Protein AF-A0AAU8SKK8-F1 (afdb_monomer)

Foldseek 3Di:
DDDDDDDDDDDDDDDDDDPDDDDDDDPDPPPLDEFEDDDDDDPPDDDDDDRDSPPPDDDPDPQFQEEEEQECAQHVQLSVPFVVLLCVLQVVLQPPGRYHHHYYYYNDDPLVQLVVCVVRVYQKYWYWYQDNQDPPRHNKIKIWMAGNRHRPDDQQQIDMDIRDDCVGQDSNNSSLQVSVQSVVCSVVVGHGPVDDRPSVVVPPPVVVVVVVVVVD

Radius of gyration: 22.0 Å; Cα contacts (8 Å, |Δi|>4): 360; chains: 1; bounding box: 61×82×48 Å

Nearest PDB structures (foldseek):
  3abo-assembly1_D  TM=9.433E-01  e=4.085E-14  Escherichia coli K-12
  7xrm-assembly1_B  TM=8.968E-01  e=1.355E-14  Escherichia coli
  5t0z-assembly1_C  TM=4.046E-01  e=6.350E-03  Geobacter metallireducens GS-15
  4hrv-assembly1_A  TM=3.900E-01  e=1.384E-02  Neisseria meningitidis
  4xf5-assembly1_A  TM=4.130E-01  e=3.445E+00  Chromohalobacter israelensis DSM 3043

Secondary structure (DSSP, 8-state):
-------PPPPPP-PPPPS-------------PEEEE-----TTS--S--------S--SPSPPSEEEEEE-TT-HHHHHHHHHHHHHHHGGGGTT--B-PEEEESS--TTHHHHHHHHHT-SEEEEEEEPPPBTTBTT-EEEEEEES--TT--GGG-EEEEEESTTSB-HHHHHHHHHHHHHHHHHHT--GGGS---GGGGS-STHHHHHHHT--

Sequence (216 aa):
MPSISRSTPMRCAATSKRPGCRRSACRAPRRTGSITCGGRTSAANCPTTAARCSPGGAALGEAPDVVFVVADGLSAFAAAKQALPLLSAVRPKLEGWRIGPVVVARQARVALGDEIGELLGARLVAMLIGERPGLSSPDSLGVYLTYAPKVGCHDAQRNCVSNVRPEGLPYDAAAHKLHYLLTHARRLGLTGVGLKDDSDALLPAARTEAERLAAE

Structure (mmCIF, N/CA/C/O backbone):
data_AF-A0AAU8SKK8-F1
#
_entry.id   AF-A0AAU8SKK8-F1
#
loop_
_atom_site.group_PDB
_atom_site.id
_atom_site.type_symbol
_atom_site.label_atom_id
_atom_site.label_alt_id
_atom_site.label_comp_id
_atom_site.label_asym_id
_atom_site.label_entity_id
_atom_site.label_seq_id
_atom_site.pdbx_PDB_ins_code
_atom_site.Cartn_x
_atom_site.Cartn_y
_atom_site.Cartn_z
_atom_site.occupancy
_atom_site.B_iso_or_equiv
_atom_site.auth_seq_id
_atom_site.auth_comp_id
_atom_site.auth_asym_id
_atom_site.auth_atom_id
_atom_site.pdbx_PDB_model_num
ATOM 1 N N . MET A 1 1 ? -11.845 56.139 -22.826 1.00 29.73 1 MET A N 1
ATOM 2 C CA . MET A 1 1 ? -12.902 55.152 -22.510 1.00 29.73 1 MET A CA 1
ATOM 3 C C . MET A 1 1 ? -12.410 53.759 -22.895 1.00 29.73 1 MET A C 1
ATOM 5 O O . MET A 1 1 ? -11.878 53.660 -23.990 1.00 29.73 1 MET A O 1
ATOM 9 N N . PRO A 1 2 ? -12.610 52.701 -22.090 1.00 39.53 2 PRO A N 1
ATOM 10 C CA . PRO A 1 2 ? -12.372 52.623 -20.652 1.00 39.53 2 PRO A CA 1
ATOM 11 C C . PRO A 1 2 ? -11.477 51.432 -20.233 1.00 39.53 2 PRO A C 1
ATOM 13 O O . PRO A 1 2 ? -11.253 50.467 -20.954 1.00 39.53 2 PRO A O 1
ATOM 16 N N . SER A 1 3 ? -10.999 51.568 -19.001 1.00 32.34 3 SER A N 1
ATOM 17 C CA . SER A 1 3 ? -10.275 50.646 -18.128 1.00 32.34 3 SER A CA 1
ATOM 18 C C . SER A 1 3 ? -10.874 49.242 -17.993 1.00 32.34 3 SER A C 1
ATOM 20 O O . SER A 1 3 ? -12.054 49.102 -17.668 1.00 32.34 3 SER A O 1
ATOM 22 N N . ILE A 1 4 ? -10.024 48.213 -18.068 1.00 40.09 4 ILE A N 1
ATOM 23 C CA . ILE A 1 4 ? -10.348 46.871 -17.573 1.00 40.09 4 ILE A CA 1
ATOM 24 C C . ILE A 1 4 ? -10.087 46.850 -16.063 1.00 40.09 4 ILE A C 1
ATOM 26 O O . ILE A 1 4 ? -8.961 46.955 -15.579 1.00 40.09 4 ILE A O 1
ATOM 30 N N . SER A 1 5 ? -11.203 46.803 -15.345 1.00 37.16 5 SER A N 1
ATOM 31 C CA . SER A 1 5 ? -11.349 46.787 -13.896 1.00 37.16 5 SER A CA 1
ATOM 32 C C . SER A 1 5 ? -10.790 45.502 -13.271 1.00 37.16 5 SER A C 1
ATOM 34 O O . SER A 1 5 ? -10.966 44.404 -13.797 1.00 37.16 5 SER A O 1
ATOM 36 N N . ARG A 1 6 ? -10.138 45.655 -12.113 1.00 40.50 6 ARG A N 1
ATOM 37 C CA . ARG A 1 6 ? -9.670 44.572 -11.240 1.00 40.50 6 ARG A CA 1
ATOM 38 C C . ARG A 1 6 ? -10.867 43.765 -10.725 1.00 40.50 6 ARG A C 1
ATOM 40 O O . ARG A 1 6 ? -11.715 44.307 -10.021 1.00 40.50 6 ARG A O 1
ATOM 47 N N . SER A 1 7 ? -10.904 42.462 -10.992 1.00 37.94 7 SER A N 1
ATOM 48 C CA . SER A 1 7 ? -11.883 41.559 -10.383 1.00 37.94 7 SER A CA 1
ATOM 49 C C . SER A 1 7 ? -11.512 41.265 -8.926 1.00 37.94 7 SER A C 1
ATOM 51 O O . SER A 1 7 ? -10.534 40.577 -8.633 1.00 37.94 7 SER A O 1
ATOM 53 N N . THR A 1 8 ? -12.307 41.805 -8.010 1.00 37.09 8 THR A N 1
ATOM 54 C CA . THR A 1 8 ? -12.335 41.484 -6.579 1.00 37.09 8 THR A CA 1
ATOM 55 C C . THR A 1 8 ? -12.820 40.039 -6.366 1.00 37.09 8 THR A C 1
ATOM 57 O O . THR A 1 8 ? -13.779 39.637 -7.025 1.00 37.09 8 THR A O 1
ATOM 60 N N . PRO A 1 9 ? -12.244 39.242 -5.446 1.00 32.34 9 PRO A N 1
ATOM 61 C CA . PRO A 1 9 ? -12.832 37.957 -5.078 1.00 32.34 9 PRO A CA 1
ATOM 62 C C . PRO A 1 9 ? -14.127 38.162 -4.272 1.00 32.34 9 PRO A C 1
ATOM 64 O O . PRO A 1 9 ? -14.175 38.951 -3.326 1.00 32.34 9 PRO 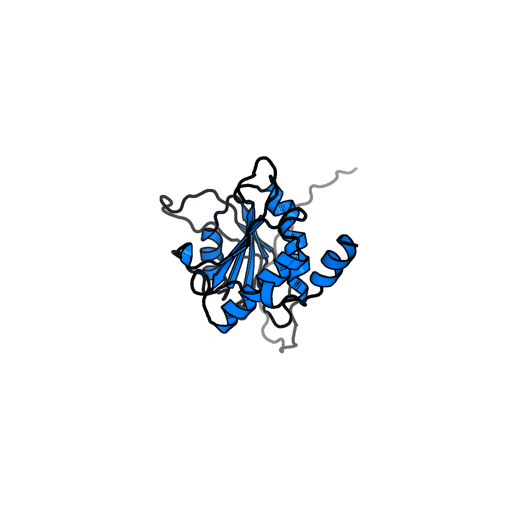A O 1
ATOM 67 N N . MET A 1 10 ? -15.178 37.437 -4.669 1.00 29.22 10 MET A N 1
ATOM 68 C CA . MET A 1 10 ? -16.489 37.393 -4.015 1.00 29.22 10 MET A CA 1
ATOM 69 C C . MET A 1 10 ? -16.361 37.070 -2.520 1.00 29.22 10 MET A C 1
ATOM 71 O O . MET A 1 10 ? -15.880 36.006 -2.130 1.00 29.22 10 MET A O 1
ATOM 75 N N . ARG A 1 11 ? -16.867 37.978 -1.681 1.00 27.25 11 ARG A N 1
ATOM 76 C CA . ARG A 1 11 ? -17.214 37.706 -0.283 1.00 27.25 11 ARG A CA 1
ATOM 77 C C . ARG A 1 11 ? -18.363 36.694 -0.231 1.00 27.25 11 ARG A C 1
ATOM 79 O O . ARG A 1 11 ? -19.392 36.905 -0.869 1.00 27.25 11 ARG A O 1
ATOM 86 N N . CYS A 1 12 ? -18.217 35.651 0.586 1.00 26.19 12 CYS A N 1
ATOM 87 C CA . CYS A 1 12 ? -19.331 34.807 1.021 1.00 26.19 12 CYS A CA 1
ATOM 88 C C . CYS A 1 12 ? -20.399 35.669 1.709 1.00 26.19 12 CYS A C 1
ATOM 90 O O . CYS A 1 12 ? -20.145 36.258 2.761 1.00 26.19 12 CYS A O 1
ATOM 92 N N . ALA A 1 13 ? -21.594 35.720 1.126 1.00 31.41 13 ALA A N 1
ATOM 93 C CA . ALA A 1 13 ? -22.780 36.237 1.788 1.00 31.41 13 ALA A CA 1
ATOM 94 C C . ALA A 1 13 ? -23.297 35.192 2.787 1.00 31.41 13 ALA A C 1
ATOM 96 O O . ALA A 1 13 ? -23.554 34.042 2.433 1.00 31.41 13 ALA A O 1
ATOM 97 N N . ALA A 1 14 ? -23.445 35.601 4.045 1.00 36.22 14 ALA A N 1
ATOM 98 C CA . ALA A 1 14 ? -24.138 34.834 5.065 1.00 36.22 14 ALA A CA 1
ATOM 99 C C . ALA A 1 14 ? -25.635 34.779 4.724 1.00 36.22 14 ALA A C 1
ATOM 101 O O . ALA A 1 14 ? -26.314 35.805 4.746 1.00 36.22 14 ALA A O 1
ATOM 102 N N . THR A 1 15 ? -26.164 33.596 4.412 1.00 35.47 15 THR A N 1
ATOM 103 C CA . THR A 1 15 ? -27.611 33.397 4.266 1.00 35.47 15 THR A CA 1
ATOM 104 C C . THR A 1 15 ? -28.215 32.887 5.566 1.00 35.47 15 THR A C 1
ATOM 106 O O . THR A 1 15 ? -27.836 31.843 6.099 1.00 35.47 15 THR A O 1
ATOM 109 N N . SER A 1 16 ? -29.167 33.672 6.058 1.00 32.81 16 SER A N 1
ATOM 110 C CA . SER A 1 16 ? -29.979 33.466 7.246 1.00 32.81 16 SER A CA 1
ATOM 111 C C . SER A 1 16 ? -30.845 32.201 7.169 1.00 32.81 16 SER A C 1
ATOM 113 O O . SER A 1 16 ? -31.402 31.849 6.129 1.00 32.81 16 SER A O 1
ATOM 115 N N . LYS A 1 17 ? -30.995 31.521 8.312 1.00 34.25 17 LYS A N 1
ATOM 116 C CA . LYS A 1 17 ? -31.985 30.454 8.519 1.00 34.25 17 LYS A CA 1
ATOM 117 C C . LYS A 1 17 ? -33.397 31.047 8.455 1.00 34.25 17 LYS A C 1
ATOM 119 O O . LYS A 1 17 ? -33.733 31.899 9.273 1.00 34.25 17 LYS A O 1
ATOM 124 N N . ARG A 1 18 ? -34.249 30.527 7.567 1.00 28.97 18 ARG A N 1
ATOM 125 C CA . ARG A 1 18 ? -35.712 30.589 7.726 1.00 28.97 18 ARG A CA 1
ATOM 126 C C . ARG A 1 18 ? -36.228 29.251 8.280 1.00 28.97 18 ARG A C 1
ATOM 128 O O . ARG A 1 18 ? -35.764 28.206 7.818 1.00 28.97 18 ARG A O 1
ATOM 135 N N . PRO A 1 19 ? -37.171 29.245 9.236 1.00 31.38 19 PRO A N 1
ATOM 136 C CA . PRO A 1 19 ? -37.819 28.025 9.708 1.00 31.38 19 PRO A CA 1
ATOM 137 C C . PRO A 1 19 ? -38.961 27.635 8.753 1.00 31.38 19 PRO A C 1
ATOM 139 O O . PRO A 1 19 ? -39.767 28.487 8.392 1.00 31.38 19 PRO A O 1
ATOM 142 N N . GLY A 1 20 ? -39.038 26.361 8.340 1.00 36.94 20 GLY A N 1
ATOM 143 C CA . GLY A 1 20 ? -40.238 25.825 7.669 1.00 36.94 20 GLY A CA 1
ATOM 144 C C . GLY A 1 20 ? -40.075 25.004 6.382 1.00 36.94 20 GLY A C 1
ATOM 145 O O . GLY A 1 20 ? -41.088 24.728 5.749 1.00 36.94 20 GLY A O 1
ATOM 146 N N . CYS A 1 21 ? -38.876 24.571 5.968 1.00 26.78 21 CYS A N 1
ATOM 147 C CA . CYS A 1 21 ? -38.746 23.725 4.769 1.00 26.78 21 CYS A CA 1
ATOM 148 C C . CYS A 1 21 ? -38.691 22.226 5.128 1.00 26.78 21 CYS A C 1
ATOM 150 O O . CYS A 1 21 ? -37.764 21.766 5.799 1.00 26.78 21 CYS A O 1
ATOM 152 N N . ARG A 1 22 ? -39.723 21.477 4.713 1.00 30.77 22 ARG A N 1
ATOM 153 C CA . ARG A 1 22 ? -39.879 20.026 4.910 1.00 30.77 22 ARG A CA 1
ATOM 154 C C . ARG A 1 22 ? -38.779 19.249 4.173 1.00 30.77 22 ARG A C 1
ATOM 156 O O . ARG A 1 22 ? -38.353 19.627 3.089 1.00 30.77 22 ARG A O 1
ATOM 163 N N . ARG A 1 23 ? -38.334 18.145 4.784 1.00 39.09 23 ARG A N 1
ATOM 164 C CA . ARG A 1 23 ? -37.282 17.244 4.286 1.00 39.09 23 ARG A CA 1
ATOM 165 C C . ARG A 1 23 ? -37.663 16.644 2.927 1.00 39.09 23 ARG A C 1
ATOM 167 O O . ARG A 1 23 ? -38.501 15.752 2.873 1.00 39.09 23 ARG A O 1
ATOM 174 N N . SER A 1 24 ? -36.979 17.056 1.866 1.00 30.45 24 SER A N 1
ATOM 175 C CA . SER A 1 24 ? -36.829 16.262 0.645 1.00 30.45 24 SER A CA 1
ATOM 176 C C . SER A 1 24 ? -35.387 15.773 0.560 1.00 30.45 24 SER A C 1
ATOM 178 O O . SER A 1 24 ? -34.445 16.555 0.699 1.00 30.45 24 SER A O 1
ATOM 180 N N . ALA A 1 25 ? -35.228 14.464 0.387 1.00 37.91 25 ALA A N 1
ATOM 181 C CA . ALA A 1 25 ? -33.961 13.755 0.321 1.00 37.91 25 ALA A CA 1
ATOM 182 C C . ALA A 1 25 ? -33.015 14.364 -0.729 1.00 37.91 25 ALA A C 1
ATOM 184 O O . ALA A 1 25 ? -33.125 14.094 -1.921 1.00 37.91 25 ALA A O 1
ATOM 185 N N . CYS A 1 26 ? -32.056 15.165 -0.272 1.00 23.05 26 CYS A N 1
ATOM 186 C CA . CYS A 1 26 ? -30.943 15.614 -1.093 1.00 23.05 26 CYS A CA 1
ATOM 187 C C . CYS A 1 26 ? -29.816 14.590 -0.923 1.00 23.05 26 CYS A C 1
ATOM 189 O O . CYS A 1 26 ? -29.084 14.599 0.068 1.00 23.05 26 CYS A O 1
ATOM 191 N N . ARG A 1 27 ? -29.734 13.631 -1.849 1.00 29.06 27 ARG A N 1
ATOM 192 C CA . ARG A 1 27 ? -28.649 12.647 -1.891 1.00 29.06 27 ARG A CA 1
ATOM 193 C C . ARG A 1 27 ? -27.373 13.385 -2.295 1.00 29.06 27 ARG A C 1
ATOM 195 O O . ARG A 1 27 ? -27.210 13.752 -3.454 1.00 29.06 27 ARG A O 1
ATOM 202 N N . ALA A 1 28 ? -26.495 13.642 -1.328 1.00 30.77 28 ALA A N 1
ATOM 203 C CA . ALA A 1 28 ? -25.218 14.295 -1.585 1.00 30.77 28 ALA A CA 1
ATOM 204 C C . ALA A 1 28 ? -24.366 13.446 -2.555 1.00 30.77 28 ALA A C 1
ATOM 206 O O . ALA A 1 28 ? -24.298 12.221 -2.397 1.00 30.77 28 ALA A O 1
ATOM 207 N N . PRO A 1 29 ? -23.701 14.055 -3.551 1.00 28.98 29 PRO A N 1
ATOM 208 C CA . PRO A 1 29 ? -22.772 13.334 -4.408 1.00 28.98 29 PRO A CA 1
ATOM 209 C C . PRO A 1 29 ? -21.574 12.868 -3.570 1.00 28.98 29 PRO A C 1
ATOM 211 O O . PRO A 1 29 ? -20.937 13.671 -2.886 1.00 28.98 29 PRO A O 1
ATOM 214 N N . ARG A 1 30 ? -21.255 11.568 -3.625 1.00 38.75 30 ARG A N 1
ATOM 215 C CA . ARG A 1 30 ? -20.040 10.997 -3.022 1.00 38.75 30 ARG A CA 1
ATOM 216 C C . ARG A 1 30 ? -18.817 11.506 -3.787 1.00 38.75 30 ARG A C 1
ATOM 218 O O . ARG A 1 30 ? -18.335 10.846 -4.699 1.00 38.75 30 ARG A O 1
ATOM 225 N N . ARG A 1 31 ? -18.332 12.698 -3.442 1.00 43.66 31 ARG A N 1
ATOM 226 C CA . ARG A 1 31 ? -17.014 13.163 -3.878 1.00 43.66 31 ARG A CA 1
ATOM 227 C C . ARG A 1 31 ? -15.968 12.370 -3.098 1.00 43.66 31 ARG A C 1
ATOM 229 O O . ARG A 1 31 ? -15.806 12.578 -1.901 1.00 43.66 31 ARG A O 1
ATOM 236 N N . THR A 1 32 ? -15.272 11.456 -3.765 1.00 46.81 32 THR A N 1
ATOM 237 C CA . THR A 1 32 ? -13.973 10.954 -3.303 1.00 46.81 32 THR A CA 1
ATOM 238 C C . THR A 1 32 ? -13.003 12.133 -3.306 1.00 46.81 32 THR A C 1
ATOM 240 O O . THR A 1 32 ? -12.444 12.479 -4.343 1.00 46.81 32 THR A O 1
ATOM 243 N N . GLY A 1 33 ? -12.899 12.828 -2.175 1.00 55.09 33 GLY A N 1
ATOM 244 C CA . GLY A 1 33 ? -11.934 13.906 -1.984 1.00 55.09 33 GLY A CA 1
ATOM 245 C C . GLY A 1 33 ? -10.524 13.348 -1.800 1.00 55.09 33 GLY A C 1
ATOM 246 O O . GLY A 1 33 ? -10.353 12.265 -1.240 1.00 55.09 33 GLY A O 1
ATOM 247 N N . SER A 1 34 ? -9.522 14.091 -2.267 1.00 53.38 34 SER A N 1
ATOM 248 C CA . SER A 1 34 ? -8.117 13.857 -1.931 1.00 53.38 34 SER A CA 1
ATOM 249 C C . SER A 1 34 ? -7.698 14.782 -0.789 1.00 53.38 34 SER A C 1
ATOM 251 O O . SER A 1 34 ? -7.978 15.981 -0.846 1.00 53.38 34 SER A O 1
ATOM 253 N N . ILE A 1 35 ? -7.016 14.250 0.224 1.00 75.62 35 ILE A N 1
ATOM 254 C CA . ILE A 1 35 ? -6.443 15.044 1.325 1.00 75.62 35 ILE A CA 1
ATOM 255 C C . ILE A 1 35 ? -4.947 15.200 1.063 1.00 75.62 35 ILE A C 1
ATOM 257 O O . ILE A 1 35 ? -4.277 14.207 0.804 1.00 75.62 35 ILE A O 1
ATOM 261 N N . THR A 1 36 ? -4.417 16.419 1.155 1.00 67.44 36 THR A N 1
ATOM 262 C CA . THR A 1 36 ? -2.973 16.664 1.047 1.00 67.44 36 THR A CA 1
ATOM 263 C C . THR A 1 36 ? -2.399 16.959 2.426 1.00 67.44 36 THR A C 1
ATOM 265 O O . THR A 1 36 ? -2.863 17.889 3.086 1.00 67.44 36 THR A O 1
ATOM 268 N N . CYS A 1 37 ? -1.370 16.223 2.845 1.00 66.00 37 CYS A N 1
ATOM 269 C CA . CYS A 1 37 ? -0.590 16.538 4.043 1.00 66.00 37 CYS A CA 1
ATOM 270 C C . CYS A 1 37 ? 0.852 16.916 3.671 1.00 66.00 37 CYS A C 1
ATOM 272 O O . CYS A 1 37 ? 1.475 16.320 2.788 1.00 66.00 37 CYS A O 1
ATOM 274 N N . GLY A 1 38 ? 1.377 17.962 4.314 1.00 43.16 38 GLY A N 1
ATOM 275 C CA . GLY A 1 38 ? 2.734 18.450 4.088 1.00 43.16 38 GLY A CA 1
ATOM 276 C C . GLY A 1 38 ? 3.372 18.946 5.380 1.00 43.16 38 GLY A C 1
ATOM 277 O O . GLY A 1 38 ? 2.719 19.624 6.170 1.00 43.16 38 GLY A O 1
ATOM 278 N N . GLY A 1 39 ? 4.648 18.613 5.574 1.00 43.97 39 GLY A N 1
ATOM 279 C CA . GLY A 1 39 ? 5.455 19.062 6.707 1.00 43.97 39 GLY A CA 1
ATOM 280 C C . GLY A 1 39 ? 6.621 18.113 6.981 1.00 43.97 39 GLY A C 1
ATOM 281 O O . GLY A 1 39 ? 6.500 16.903 6.824 1.00 43.97 39 GLY A O 1
ATOM 282 N N . ARG A 1 40 ? 7.766 18.669 7.383 1.00 41.06 40 ARG A N 1
ATOM 283 C CA . ARG A 1 40 ? 8.994 17.930 7.688 1.00 41.06 40 ARG A CA 1
ATOM 284 C C . ARG A 1 40 ? 9.175 17.898 9.204 1.00 41.06 40 ARG A C 1
ATOM 286 O O . ARG A 1 40 ? 9.755 18.837 9.731 1.00 41.06 40 ARG A O 1
ATOM 293 N N . THR A 1 41 ? 8.748 16.850 9.904 1.00 32.97 41 THR A N 1
ATOM 294 C CA . THR A 1 41 ? 9.165 16.663 11.306 1.00 32.97 41 THR A CA 1
ATOM 295 C C . THR A 1 41 ? 9.276 15.192 11.694 1.00 32.97 41 THR A C 1
ATOM 297 O O . THR A 1 41 ? 8.334 14.412 11.640 1.00 32.97 41 THR A O 1
ATOM 300 N N . SER A 1 42 ? 10.493 14.837 12.107 1.00 34.44 42 SER A N 1
ATOM 301 C CA . SER A 1 42 ? 10.781 13.724 13.009 1.00 34.44 42 SER A CA 1
ATOM 302 C C . SER A 1 42 ? 9.932 13.865 14.279 1.00 34.44 42 SER A C 1
ATOM 304 O O . SER A 1 42 ? 9.823 14.962 14.827 1.00 34.44 42 SER A O 1
ATOM 306 N N . ALA A 1 43 ? 9.368 12.755 14.754 1.00 39.53 43 ALA A N 1
ATOM 307 C CA . ALA A 1 43 ? 8.426 12.670 15.871 1.00 39.53 43 ALA A CA 1
ATOM 308 C C . ALA A 1 43 ? 8.979 13.082 17.258 1.00 39.53 43 ALA A C 1
ATOM 310 O O . ALA A 1 43 ? 8.281 12.926 18.251 1.00 39.53 43 ALA A O 1
ATOM 311 N N . ALA A 1 44 ? 10.209 13.597 17.366 1.00 30.89 44 ALA A N 1
ATOM 312 C CA . ALA A 1 44 ? 10.877 13.769 18.660 1.00 30.89 44 ALA A CA 1
ATOM 313 C C . ALA A 1 44 ? 11.001 15.215 19.178 1.00 30.89 44 ALA A C 1
ATOM 315 O O . ALA A 1 44 ? 11.500 15.387 20.284 1.00 30.89 44 ALA A O 1
ATOM 316 N N . ASN A 1 45 ? 10.600 16.261 18.439 1.00 27.94 45 ASN A N 1
ATOM 317 C CA . ASN A 1 45 ? 10.765 17.632 18.957 1.00 27.94 45 ASN A CA 1
ATOM 318 C C . ASN A 1 45 ? 9.821 18.684 18.338 1.00 27.94 45 ASN A C 1
ATOM 320 O O . ASN A 1 45 ? 10.263 19.644 17.710 1.00 27.94 45 ASN A O 1
ATOM 324 N N . CYS A 1 46 ? 8.505 18.520 18.502 1.00 28.95 46 CYS A N 1
ATOM 325 C CA . CYS A 1 46 ? 7.539 19.570 18.165 1.00 28.95 46 CYS A CA 1
ATOM 326 C C . CYS A 1 46 ? 6.574 19.812 19.337 1.00 28.95 46 CYS A C 1
ATOM 328 O O . CYS A 1 46 ? 5.556 19.127 19.443 1.00 28.95 46 CYS A O 1
ATOM 330 N N . PRO A 1 47 ? 6.861 20.772 20.236 1.00 31.81 47 PRO A N 1
ATOM 331 C CA . PRO A 1 47 ? 5.826 21.329 21.088 1.00 31.81 47 PRO A CA 1
ATOM 332 C C . PRO A 1 47 ? 4.975 22.253 20.204 1.00 31.81 47 PRO A C 1
ATOM 334 O O . PRO A 1 47 ? 5.501 23.142 19.539 1.00 31.81 47 PRO A O 1
ATOM 337 N N . THR A 1 48 ? 3.657 22.035 20.173 1.00 39.22 48 THR A N 1
ATOM 338 C CA . THR A 1 48 ? 2.653 22.811 19.410 1.00 39.22 48 THR A CA 1
ATOM 339 C C . THR A 1 48 ? 2.796 22.812 17.882 1.00 39.22 48 THR A C 1
ATOM 341 O O . THR A 1 48 ? 3.378 23.716 17.301 1.00 39.22 48 THR A O 1
ATOM 344 N N . THR A 1 49 ? 2.125 21.891 17.188 1.00 33.31 49 THR A N 1
ATOM 345 C CA . THR A 1 49 ? 0.883 22.183 16.434 1.00 33.31 49 THR A CA 1
ATOM 346 C C . THR A 1 49 ? 0.484 20.985 15.579 1.00 33.31 49 THR A C 1
ATOM 348 O O . THR A 1 49 ? 1.254 20.505 14.755 1.00 33.31 49 THR A O 1
ATOM 351 N N . ALA A 1 50 ? -0.773 20.563 15.727 1.00 37.31 50 ALA A N 1
ATOM 352 C CA . ALA A 1 50 ? -1.501 19.819 14.715 1.00 37.31 50 ALA A CA 1
ATOM 353 C C . ALA A 1 50 ? -1.357 20.549 13.369 1.00 37.31 50 ALA A C 1
ATOM 355 O O . ALA A 1 50 ? -1.991 21.584 13.132 1.00 37.31 50 ALA A O 1
ATOM 356 N N . ALA A 1 51 ? -0.474 20.047 12.507 1.00 39.25 51 ALA A N 1
ATOM 357 C CA . ALA A 1 51 ? -0.405 20.486 11.130 1.00 39.25 51 ALA A CA 1
ATOM 358 C C . ALA A 1 51 ? -1.770 20.176 10.518 1.00 39.25 51 ALA A C 1
ATOM 360 O O . ALA A 1 51 ? -2.198 19.027 10.440 1.00 39.25 51 ALA A O 1
ATOM 361 N N . ARG A 1 52 ? -2.490 21.243 10.175 1.00 39.19 52 ARG A N 1
ATOM 362 C CA . ARG A 1 52 ? -3.829 21.204 9.601 1.00 39.19 52 ARG A CA 1
ATOM 363 C C . ARG A 1 52 ? -3.815 20.314 8.357 1.00 39.19 52 ARG A C 1
ATOM 365 O O . ARG A 1 52 ? -3.540 20.792 7.259 1.00 39.19 52 ARG A O 1
ATOM 372 N N . CYS A 1 53 ? -4.208 19.051 8.509 1.00 36.81 53 CYS A N 1
ATOM 373 C CA . CYS A 1 53 ? -5.030 18.411 7.496 1.00 36.81 53 CYS A CA 1
ATOM 374 C C . CYS A 1 53 ? -6.277 19.285 7.398 1.00 36.81 53 CYS A C 1
ATOM 376 O O . CYS A 1 53 ? -7.200 19.128 8.188 1.00 36.81 53 CYS A O 1
ATOM 378 N N . SER A 1 54 ? -6.266 20.290 6.518 1.00 35.00 54 SER A N 1
ATOM 379 C CA . SER A 1 54 ? -7.472 21.049 6.209 1.00 35.00 54 SER A CA 1
ATOM 380 C C . SER A 1 54 ? -8.478 20.033 5.681 1.00 35.00 54 SER A C 1
ATOM 382 O O . SER A 1 54 ? -8.240 19.469 4.609 1.00 35.00 54 SER A O 1
ATOM 384 N N . PRO A 1 55 ? -9.566 19.740 6.416 1.00 38.22 55 PRO A N 1
ATOM 385 C CA . PRO A 1 55 ? -10.542 18.786 5.949 1.00 38.22 55 PRO A CA 1
ATOM 386 C C . PRO A 1 55 ? -11.283 19.474 4.809 1.00 38.22 55 PRO A C 1
ATOM 388 O O . PRO A 1 55 ? -12.216 20.248 5.016 1.00 38.22 55 PRO A O 1
ATOM 391 N N . GLY A 1 56 ? -10.844 19.223 3.579 1.00 37.34 56 GLY A N 1
ATOM 392 C CA . GLY A 1 56 ? -11.647 19.454 2.390 1.00 37.34 56 GLY A CA 1
ATOM 393 C C . GLY A 1 56 ? -12.832 18.493 2.414 1.00 37.34 56 GLY A C 1
ATOM 394 O O . GLY A 1 56 ? -12.820 17.494 1.710 1.00 37.34 56 GLY A O 1
ATOM 395 N N . GLY A 1 57 ? -13.810 18.767 3.282 1.00 41.84 57 GLY A N 1
ATOM 396 C CA . GLY A 1 57 ? -15.140 18.165 3.327 1.00 41.84 57 GLY A CA 1
ATOM 397 C C . GLY A 1 57 ? -15.209 16.645 3.156 1.00 41.84 57 GLY A C 1
ATOM 398 O O . GLY A 1 57 ? -15.803 16.182 2.188 1.00 41.84 57 GLY A O 1
ATOM 399 N N . ALA A 1 58 ? -14.695 15.868 4.111 1.00 44.44 58 ALA A N 1
ATOM 400 C CA . ALA A 1 58 ? -15.132 14.484 4.292 1.00 44.44 58 ALA A CA 1
ATOM 401 C C . ALA A 1 58 ? -16.103 14.452 5.480 1.00 44.44 58 ALA A C 1
ATOM 403 O O . ALA A 1 58 ? -15.708 14.615 6.631 1.00 44.44 58 ALA A O 1
ATOM 404 N N . ALA A 1 59 ? -17.397 14.360 5.173 1.00 41.72 59 ALA A N 1
ATOM 405 C CA . ALA A 1 59 ? -18.469 14.296 6.157 1.00 41.72 59 ALA A CA 1
ATOM 406 C C . ALA A 1 59 ? -18.328 13.068 7.075 1.00 41.72 59 ALA A C 1
ATOM 408 O O . ALA A 1 59 ? -17.781 12.047 6.660 1.00 41.72 59 ALA A O 1
ATOM 409 N N . LEU A 1 60 ? -18.889 13.181 8.285 1.00 43.88 60 LEU A N 1
ATOM 410 C CA . LEU A 1 60 ? -19.088 12.138 9.301 1.00 43.88 60 LEU A CA 1
ATOM 411 C C . LEU A 1 60 ? -19.923 10.961 8.750 1.00 43.88 60 LEU A C 1
ATOM 413 O O . LEU A 1 60 ? -21.107 10.820 9.050 1.00 43.88 60 LEU A O 1
ATOM 417 N N . GLY A 1 61 ? -19.325 10.165 7.869 1.00 59.34 61 GLY A N 1
ATOM 418 C CA . GLY A 1 61 ? -19.837 8.883 7.403 1.00 59.34 61 GLY A CA 1
ATOM 419 C C . GLY A 1 61 ? -19.282 7.735 8.241 1.00 59.34 61 GLY A C 1
ATOM 420 O O . GLY A 1 61 ? -18.379 7.918 9.054 1.00 59.34 61 GLY A O 1
ATOM 421 N N . GLU A 1 62 ? -19.823 6.536 8.041 1.00 77.38 62 GLU A N 1
ATOM 422 C CA . GLU A 1 62 ? -19.304 5.329 8.685 1.00 77.38 62 GLU A CA 1
ATOM 423 C C . GLU A 1 62 ? -17.805 5.116 8.377 1.00 77.38 62 GLU A C 1
ATOM 425 O O . GLU A 1 62 ? -17.354 5.325 7.249 1.00 77.38 62 GLU A O 1
ATOM 430 N N . ALA A 1 63 ? -17.058 4.660 9.386 1.00 90.25 63 ALA A N 1
ATOM 431 C CA . ALA A 1 63 ? -15.608 4.445 9.373 1.00 90.25 63 ALA A CA 1
ATOM 432 C C . ALA A 1 63 ? -15.113 3.654 8.142 1.00 90.25 63 ALA A C 1
ATOM 434 O O . ALA A 1 63 ? -15.582 2.533 7.935 1.00 90.25 63 ALA A O 1
ATOM 435 N N . PRO A 1 64 ? -14.187 4.163 7.310 1.00 96.88 64 PRO A N 1
ATOM 436 C CA . PRO A 1 64 ? -13.749 3.459 6.106 1.00 96.88 64 PRO A CA 1
ATOM 437 C C . PRO A 1 64 ? -13.108 2.103 6.431 1.00 96.88 64 PRO A C 1
ATOM 439 O O . PRO A 1 64 ? -12.387 1.953 7.417 1.00 96.88 64 PRO A O 1
ATOM 442 N N . ASP A 1 65 ? -13.355 1.105 5.580 1.00 98.06 65 ASP A N 1
ATOM 443 C CA . ASP A 1 65 ? -12.686 -0.192 5.699 1.00 98.06 65 ASP A CA 1
ATOM 444 C C . ASP A 1 65 ? -11.202 -0.069 5.354 1.00 98.06 65 ASP A C 1
ATOM 446 O O . ASP A 1 65 ? -10.372 -0.697 6.002 1.00 98.06 65 ASP A O 1
ATOM 450 N N . VAL A 1 66 ? -10.866 0.749 4.353 1.00 98.50 66 VAL A N 1
ATOM 451 C CA . VAL A 1 66 ? -9.483 0.995 3.941 1.00 98.50 66 VAL A CA 1
ATOM 452 C C . VAL A 1 66 ? -9.280 2.442 3.509 1.00 98.50 66 VAL A C 1
ATOM 454 O O . VAL A 1 66 ? -10.119 3.020 2.814 1.00 98.50 66 VAL A O 1
ATOM 457 N N . VAL A 1 67 ? -8.141 3.013 3.890 1.00 98.44 67 VAL A N 1
ATOM 458 C CA . VAL A 1 67 ? -7.617 4.277 3.365 1.00 98.44 67 VAL A CA 1
ATOM 459 C C . VAL A 1 67 ? -6.311 4.004 2.625 1.00 98.44 67 VAL A C 1
ATOM 461 O O . VAL A 1 67 ? -5.431 3.309 3.131 1.00 98.44 67 VAL A O 1
ATOM 464 N N . PHE A 1 68 ? -6.189 4.569 1.425 1.00 98.62 68 PHE A N 1
ATOM 465 C CA . PHE A 1 68 ? -4.949 4.554 0.657 1.00 98.62 68 PHE A CA 1
ATOM 466 C C . PHE A 1 68 ? -4.202 5.861 0.881 1.00 98.62 68 PHE A C 1
ATOM 468 O O . PHE A 1 68 ? -4.760 6.942 0.679 1.00 98.62 68 PHE A O 1
ATOM 475 N N . VAL A 1 69 ? -2.936 5.755 1.267 1.00 98.56 69 VAL A N 1
ATOM 476 C CA . VAL A 1 69 ? -2.032 6.895 1.398 1.00 98.56 69 VAL A CA 1
ATOM 477 C C . VAL A 1 69 ? -0.958 6.751 0.333 1.00 98.56 69 VAL A C 1
ATOM 479 O O . VAL A 1 69 ? -0.271 5.741 0.295 1.00 98.56 69 VAL A O 1
ATOM 482 N N . VAL A 1 70 ? -0.826 7.737 -0.546 1.00 98.50 70 VAL A N 1
ATOM 483 C CA . VAL A 1 70 ? 0.235 7.818 -1.552 1.00 98.50 70 VAL A CA 1
ATOM 484 C C . VAL A 1 70 ? 1.252 8.834 -1.073 1.00 98.50 70 VAL A C 1
ATOM 486 O O . VAL A 1 70 ? 0.901 9.986 -0.822 1.00 98.50 70 VAL A O 1
ATOM 489 N N . ALA A 1 71 ? 2.510 8.430 -0.956 1.00 97.69 71 ALA A N 1
ATOM 490 C CA . ALA A 1 71 ? 3.546 9.299 -0.440 1.00 97.69 71 ALA A CA 1
ATOM 491 C C . ALA A 1 71 ? 4.868 9.186 -1.187 1.00 97.69 71 ALA A C 1
ATOM 493 O O . ALA A 1 71 ? 5.248 8.121 -1.666 1.00 97.69 71 ALA A O 1
ATOM 494 N N . ASP A 1 72 ? 5.595 10.298 -1.229 1.00 95.81 72 ASP A N 1
ATOM 495 C CA . ASP A 1 72 ? 6.909 10.386 -1.863 1.00 95.81 72 ASP A CA 1
ATOM 496 C C . ASP A 1 72 ? 7.953 9.452 -1.235 1.00 95.81 72 ASP A C 1
ATOM 498 O O . ASP A 1 72 ? 8.669 8.757 -1.953 1.00 95.81 72 ASP A O 1
ATOM 502 N N . GLY A 1 73 ? 8.039 9.416 0.094 1.00 95.69 73 GLY A N 1
ATOM 503 C CA . GLY A 1 73 ? 9.038 8.623 0.800 1.00 95.69 73 GLY A CA 1
ATOM 504 C C . GLY A 1 73 ? 10.465 8.992 0.404 1.00 95.69 73 GLY A C 1
ATOM 505 O O . GLY A 1 73 ? 10.860 10.157 0.459 1.00 95.69 73 GLY A O 1
ATOM 506 N N . LEU A 1 74 ? 11.252 7.986 0.019 1.00 95.94 74 LEU A N 1
ATOM 507 C CA . LEU A 1 74 ? 12.633 8.166 -0.438 1.00 95.94 74 LEU A CA 1
ATOM 508 C C . LEU A 1 74 ? 12.741 8.381 -1.959 1.00 95.94 74 LEU A C 1
ATOM 510 O O . LEU A 1 74 ? 13.799 8.806 -2.423 1.00 95.94 74 LEU A O 1
ATOM 514 N N . SER A 1 75 ? 11.670 8.133 -2.723 1.00 96.19 75 SER A N 1
ATOM 515 C CA . SER A 1 75 ? 11.616 8.350 -4.175 1.00 96.19 75 SER A CA 1
ATOM 516 C C . SER A 1 75 ? 10.241 8.870 -4.603 1.00 96.19 75 SER A C 1
ATOM 518 O O . SER A 1 75 ? 9.321 8.112 -4.916 1.00 96.19 75 SER A O 1
ATOM 520 N N . ALA A 1 76 ? 10.111 10.198 -4.694 1.00 95.88 76 ALA A N 1
ATOM 521 C CA . ALA A 1 76 ? 8.908 10.839 -5.231 1.00 95.88 76 ALA A CA 1
ATOM 522 C C . ALA A 1 76 ? 8.594 10.384 -6.668 1.00 95.88 76 ALA A C 1
ATOM 524 O O . ALA A 1 76 ? 7.429 10.300 -7.053 1.00 95.88 76 ALA A O 1
ATOM 525 N N . PHE A 1 77 ? 9.636 10.064 -7.444 1.00 96.44 77 PHE A N 1
ATOM 526 C CA . PHE A 1 77 ? 9.507 9.522 -8.793 1.00 96.44 77 PHE A CA 1
ATOM 527 C C . PHE A 1 77 ? 8.814 8.155 -8.791 1.00 96.44 77 PHE A C 1
ATOM 529 O O . PHE A 1 77 ? 7.857 7.968 -9.540 1.00 96.44 77 PHE A O 1
ATOM 536 N N . ALA A 1 78 ? 9.230 7.237 -7.909 1.00 97.12 78 ALA A N 1
ATOM 537 C CA . ALA A 1 78 ? 8.577 5.939 -7.750 1.00 97.12 78 ALA A CA 1
ATOM 538 C C . ALA A 1 78 ? 7.094 6.094 -7.386 1.00 97.12 78 ALA A C 1
ATOM 540 O O . ALA A 1 78 ? 6.223 5.519 -8.036 1.00 97.12 78 ALA A O 1
ATOM 541 N N . ALA A 1 79 ? 6.793 6.933 -6.390 1.00 97.31 79 ALA A N 1
ATOM 542 C CA . ALA A 1 79 ? 5.422 7.183 -5.956 1.00 97.31 79 ALA A CA 1
ATOM 543 C C . ALA A 1 79 ? 4.538 7.716 -7.094 1.00 97.31 79 ALA A C 1
ATOM 545 O O . ALA A 1 79 ? 3.450 7.194 -7.334 1.00 97.31 79 ALA A O 1
ATOM 546 N N . ALA A 1 80 ? 5.023 8.717 -7.834 1.00 96.81 80 ALA A N 1
ATOM 547 C CA . ALA A 1 80 ? 4.291 9.316 -8.946 1.00 96.81 80 ALA A CA 1
ATOM 548 C C . ALA A 1 80 ? 4.081 8.340 -10.116 1.00 96.81 80 ALA A C 1
ATOM 550 O O . ALA A 1 80 ? 3.008 8.339 -10.719 1.00 96.81 80 ALA A O 1
ATOM 551 N N . LYS A 1 81 ? 5.085 7.511 -10.431 1.00 97.62 81 LYS A N 1
ATOM 552 C CA . LYS A 1 81 ? 5.039 6.567 -11.555 1.00 97.62 81 LYS A CA 1
ATOM 553 C C . LYS A 1 81 ? 4.155 5.352 -11.262 1.00 97.62 81 LYS A C 1
ATOM 555 O O . LYS A 1 81 ? 3.364 4.965 -12.116 1.00 97.62 81 LYS A O 1
ATOM 560 N N . GLN A 1 82 ? 4.279 4.763 -10.071 1.00 98.31 82 GLN A N 1
ATOM 561 C CA . GLN A 1 82 ? 3.737 3.428 -9.786 1.00 98.31 82 GLN A CA 1
ATOM 562 C C . GLN A 1 82 ? 2.391 3.435 -9.046 1.00 98.31 82 GLN A C 1
ATOM 564 O O . GLN A 1 82 ? 1.610 2.492 -9.186 1.00 98.31 82 GLN A O 1
ATOM 569 N N . ALA A 1 83 ? 2.087 4.469 -8.247 1.00 98.00 83 ALA A N 1
ATOM 570 C CA . ALA A 1 83 ? 0.937 4.418 -7.340 1.00 98.00 83 ALA A CA 1
ATOM 571 C C . ALA A 1 83 ? -0.409 4.369 -8.074 1.00 98.00 83 ALA A C 1
ATOM 573 O O . ALA A 1 83 ? -1.275 3.574 -7.713 1.00 98.00 83 ALA A O 1
ATOM 574 N N . LEU A 1 84 ? -0.597 5.196 -9.109 1.00 98.00 84 LEU A N 1
ATOM 575 C CA . LEU A 1 84 ? -1.861 5.230 -9.846 1.00 98.00 84 LEU A CA 1
ATOM 576 C C . LEU A 1 84 ? -2.122 3.923 -10.621 1.00 98.00 84 LEU A C 1
ATOM 578 O O . LEU A 1 84 ? -3.208 3.374 -10.437 1.00 98.00 84 LEU A O 1
ATOM 582 N N . PRO A 1 85 ? -1.166 3.364 -11.398 1.00 98.44 85 PRO A N 1
ATOM 583 C CA . PRO A 1 85 ? -1.338 2.049 -12.021 1.00 98.44 85 PRO A CA 1
ATOM 584 C C . PRO A 1 85 ? -1.700 0.940 -11.028 1.00 98.44 85 PRO A C 1
ATOM 586 O O . PRO A 1 85 ? -2.637 0.178 -11.271 1.00 98.44 85 PRO A O 1
ATOM 589 N N . LEU A 1 86 ? -1.021 0.887 -9.875 1.00 98.62 86 LEU A N 1
ATOM 590 C CA . LEU A 1 86 ? -1.336 -0.086 -8.830 1.00 98.62 86 LEU A CA 1
ATOM 591 C C . LEU A 1 86 ? -2.760 0.105 -8.286 1.00 98.62 86 LEU A C 1
ATOM 593 O O . LEU A 1 86 ? -3.518 -0.859 -8.187 1.00 98.62 86 LEU A O 1
ATOM 597 N N . LEU A 1 87 ? -3.151 1.337 -7.945 1.00 98.38 87 LEU A N 1
ATOM 598 C CA . LEU A 1 87 ? -4.497 1.625 -7.437 1.00 98.38 87 LEU A CA 1
ATOM 599 C C . LEU A 1 87 ? -5.581 1.282 -8.464 1.00 98.38 87 LEU A C 1
ATOM 601 O O . LEU A 1 87 ? -6.627 0.753 -8.085 1.00 98.38 87 LEU A O 1
ATOM 605 N N . SER A 1 88 ? -5.330 1.531 -9.750 1.00 98.25 88 SER A N 1
ATOM 606 C CA . SER A 1 88 ? -6.222 1.138 -10.842 1.00 98.25 88 SER A CA 1
ATOM 607 C C . SER A 1 88 ? -6.396 -0.379 -10.934 1.00 98.25 88 SER A C 1
ATOM 609 O O . SER A 1 88 ? -7.524 -0.833 -11.109 1.00 98.25 88 SER A O 1
ATOM 611 N N . ALA A 1 89 ? -5.327 -1.161 -10.746 1.00 98.25 89 ALA A N 1
ATOM 612 C CA . ALA A 1 89 ? -5.385 -2.627 -10.744 1.00 98.25 89 ALA A CA 1
ATOM 613 C C . ALA A 1 89 ? -6.069 -3.203 -9.484 1.00 98.25 89 ALA A C 1
ATOM 615 O O . ALA A 1 89 ? -6.755 -4.225 -9.540 1.00 98.25 89 ALA A O 1
ATOM 616 N N . VAL A 1 90 ? -5.924 -2.537 -8.333 1.00 98.25 90 VAL A N 1
ATOM 617 C CA . VAL A 1 90 ? -6.533 -2.948 -7.054 1.00 98.25 90 VAL A CA 1
ATOM 618 C C . VAL A 1 90 ? -8.022 -2.613 -7.000 1.00 98.25 90 VAL A C 1
ATOM 620 O O . VAL A 1 90 ? -8.814 -3.397 -6.478 1.00 98.25 90 VAL A O 1
ATOM 623 N N . ARG A 1 91 ? -8.425 -1.455 -7.536 1.00 97.44 91 ARG A N 1
ATOM 624 C CA . ARG A 1 91 ? -9.795 -0.934 -7.439 1.00 97.44 91 ARG A CA 1
ATOM 625 C C . ARG A 1 91 ? -10.899 -1.936 -7.816 1.00 97.44 91 ARG A C 1
ATOM 627 O O . ARG A 1 91 ? -11.828 -2.048 -7.015 1.00 97.44 91 ARG A O 1
ATOM 634 N N . PRO A 1 92 ? -10.855 -2.647 -8.961 1.00 97.44 92 PRO A N 1
ATOM 635 C CA . PRO A 1 92 ? -11.909 -3.596 -9.326 1.00 97.44 92 PRO A CA 1
ATOM 636 C C . PRO A 1 92 ? -11.982 -4.808 -8.386 1.00 97.44 92 PRO A C 1
ATOM 638 O O . PRO A 1 92 ? -13.026 -5.432 -8.286 1.00 97.44 92 PRO A O 1
ATOM 641 N N . LYS A 1 93 ? -10.911 -5.129 -7.647 1.00 97.50 93 LYS A N 1
ATOM 642 C CA . LYS A 1 93 ? -10.901 -6.240 -6.679 1.00 97.50 93 LYS A CA 1
ATOM 643 C C . LYS A 1 93 ? -11.572 -5.875 -5.349 1.00 97.50 93 LYS A C 1
ATOM 645 O O . LYS A 1 93 ? -11.823 -6.748 -4.532 1.00 97.50 93 LYS A O 1
ATOM 650 N N . LEU A 1 94 ? -11.861 -4.594 -5.110 1.00 97.19 94 LEU A N 1
ATOM 651 C CA . LEU A 1 94 ? -12.408 -4.087 -3.847 1.00 97.19 94 LEU A CA 1
ATOM 652 C C . LEU A 1 94 ? -13.922 -3.841 -3.899 1.00 97.19 94 LEU A C 1
ATOM 654 O O . LEU A 1 94 ? -14.441 -2.923 -3.257 1.00 97.19 94 LEU A O 1
ATOM 658 N N . GLU A 1 95 ? -14.657 -4.667 -4.638 1.00 94.75 95 GLU A N 1
ATOM 659 C CA . GLU A 1 95 ? -16.118 -4.651 -4.599 1.00 94.75 95 GLU A CA 1
ATOM 660 C C . GLU A 1 95 ? -16.633 -4.933 -3.178 1.00 94.75 95 GLU A C 1
ATOM 662 O O . GLU A 1 95 ? -16.124 -5.791 -2.457 1.00 94.75 95 GLU A O 1
ATOM 667 N N . GLY A 1 96 ? -17.618 -4.152 -2.730 1.00 95.19 96 GLY A N 1
ATOM 668 C CA . GLY A 1 96 ? -18.154 -4.249 -1.368 1.00 95.19 96 GLY A CA 1
ATOM 669 C C . GLY A 1 96 ? -17.269 -3.650 -0.265 1.00 95.19 96 GLY A C 1
ATOM 670 O O . GLY A 1 96 ? -17.633 -3.737 0.905 1.00 95.19 96 GLY A O 1
ATOM 671 N N . TRP A 1 97 ? -16.138 -3.017 -0.595 1.00 97.38 97 TRP A N 1
ATOM 672 C CA . TRP A 1 97 ? -15.317 -2.288 0.376 1.00 97.38 97 TRP A CA 1
ATOM 673 C C . TRP A 1 97 ? -15.728 -0.822 0.487 1.00 97.38 97 TRP A C 1
ATOM 675 O O . TRP A 1 97 ? -15.905 -0.123 -0.517 1.00 97.38 97 TRP A O 1
ATOM 685 N N . ARG A 1 98 ? -15.779 -0.299 1.716 1.00 97.06 98 ARG A N 1
ATOM 686 C CA . ARG A 1 98 ? -15.865 1.145 1.942 1.00 97.06 98 ARG A CA 1
ATOM 687 C C . ARG A 1 98 ? -14.473 1.768 1.889 1.00 97.06 98 ARG A C 1
ATOM 689 O O . ARG A 1 98 ? -13.776 1.863 2.897 1.00 97.06 98 ARG A O 1
ATOM 696 N N . ILE A 1 99 ? -14.085 2.216 0.702 1.00 97.00 99 ILE A N 1
ATOM 697 C CA . ILE A 1 99 ? -12.816 2.916 0.485 1.00 97.00 99 ILE A CA 1
ATOM 698 C C . ILE A 1 99 ? -12.963 4.378 0.930 1.00 97.00 99 ILE A C 1
ATOM 700 O O . ILE A 1 99 ? -13.872 5.080 0.479 1.00 97.00 99 ILE A O 1
ATOM 704 N N . GLY A 1 100 ? -12.082 4.817 1.829 1.00 95.81 100 GLY A N 1
ATOM 705 C CA . GLY A 1 100 ? -11.991 6.198 2.298 1.00 95.81 100 GLY A CA 1
ATOM 706 C C . GLY A 1 100 ? -11.376 7.154 1.265 1.00 95.81 100 GLY A C 1
ATOM 707 O O . GLY A 1 100 ? -11.143 6.772 0.115 1.00 95.81 100 GLY A O 1
ATOM 708 N N . PRO A 1 101 ? -11.113 8.417 1.644 1.00 95.69 101 PRO A N 1
ATOM 709 C CA . PRO A 1 101 ? -10.389 9.342 0.777 1.00 95.69 101 PRO A CA 1
ATOM 710 C C . PRO A 1 101 ? -8.978 8.817 0.483 1.00 95.69 101 PRO A C 1
ATO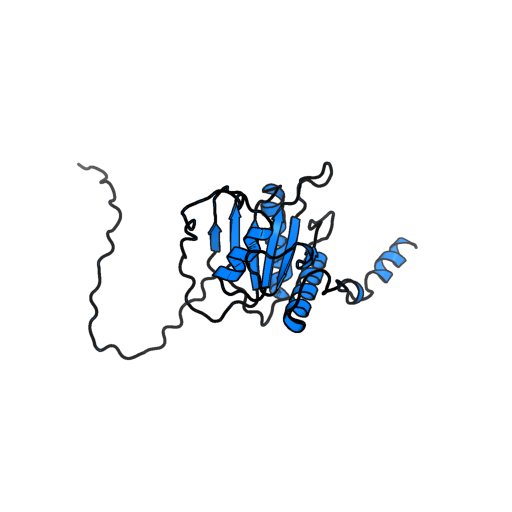M 712 O O . PRO A 1 101 ? -8.365 8.159 1.323 1.00 95.69 101 PRO A O 1
ATOM 715 N N . VAL A 1 102 ? -8.450 9.138 -0.699 1.00 96.62 102 VAL A N 1
ATOM 716 C CA . VAL A 1 102 ? -7.028 8.918 -0.990 1.00 96.62 102 VAL A CA 1
ATOM 717 C C . VAL A 1 102 ? -6.249 10.095 -0.416 1.00 96.62 102 VAL A C 1
ATOM 719 O O . VAL A 1 102 ? -6.556 11.252 -0.711 1.00 96.62 102 VAL A O 1
ATOM 722 N N . VAL A 1 103 ? -5.251 9.813 0.411 1.00 97.38 103 VAL A N 1
ATOM 723 C CA . VAL A 1 103 ? -4.402 10.845 1.013 1.00 97.38 103 VAL A CA 1
ATOM 724 C C . VAL A 1 103 ? -3.097 10.926 0.236 1.00 97.38 103 VAL A C 1
ATOM 726 O O . VAL A 1 103 ? -2.470 9.905 -0.014 1.00 97.38 103 VAL A O 1
ATOM 729 N N . VAL A 1 104 ? -2.684 12.130 -0.147 1.00 97.38 104 VAL A N 1
ATOM 730 C CA . VAL A 1 104 ? -1.383 12.391 -0.765 1.00 97.38 104 VAL A CA 1
ATOM 731 C C . VAL A 1 104 ? -0.489 13.071 0.263 1.00 97.38 104 VAL A C 1
ATOM 733 O O . VAL A 1 104 ? -0.780 14.178 0.719 1.00 97.38 104 VAL A O 1
ATOM 736 N N . ALA A 1 105 ? 0.602 12.408 0.623 1.00 94.88 105 ALA A N 1
ATOM 737 C CA . ALA A 1 105 ? 1.528 12.859 1.647 1.00 94.88 105 ALA A CA 1
ATOM 738 C C . ALA A 1 105 ? 2.887 13.226 1.055 1.00 94.88 105 ALA A C 1
ATOM 740 O O . ALA A 1 105 ? 3.408 12.550 0.169 1.00 94.88 105 ALA A O 1
ATOM 741 N N . ARG A 1 106 ? 3.481 14.303 1.568 1.00 94.81 106 ARG A N 1
ATOM 742 C CA . ARG A 1 106 ? 4.834 14.734 1.200 1.00 94.81 106 ARG A CA 1
ATOM 743 C C . ARG A 1 106 ? 5.759 14.635 2.400 1.00 94.81 106 ARG A C 1
ATOM 745 O O . ARG A 1 106 ? 5.350 14.943 3.515 1.00 94.81 106 ARG A O 1
ATOM 752 N N . GLN A 1 107 ? 7.017 14.297 2.143 1.00 93.62 107 GLN A N 1
ATOM 753 C CA . GLN A 1 107 ? 8.070 14.089 3.135 1.00 93.62 107 GLN A CA 1
ATOM 754 C C . GLN A 1 107 ? 7.704 13.007 4.159 1.00 93.62 107 GLN A C 1
ATOM 756 O O . GLN A 1 107 ? 8.077 13.091 5.331 1.00 93.62 107 GLN A O 1
ATOM 761 N N . ALA A 1 108 ? 6.949 12.001 3.717 1.00 94.38 108 ALA A N 1
ATOM 762 C CA . ALA A 1 108 ? 6.368 11.018 4.613 1.00 94.38 108 ALA A CA 1
ATOM 763 C C . ALA A 1 108 ? 7.344 9.893 4.970 1.00 94.38 108 ALA A C 1
ATOM 765 O O . ALA A 1 108 ? 8.256 9.540 4.222 1.00 94.38 108 ALA A O 1
ATOM 766 N N . ARG A 1 109 ? 7.073 9.261 6.111 1.00 96.00 109 ARG A N 1
ATOM 767 C CA . ARG A 1 109 ? 7.577 7.931 6.467 1.00 96.00 109 ARG A CA 1
ATOM 768 C C . ARG A 1 109 ? 6.395 6.991 6.655 1.00 96.00 109 ARG A C 1
ATOM 770 O O . ARG A 1 109 ? 5.268 7.452 6.804 1.00 96.00 109 ARG A O 1
ATOM 777 N N . VAL A 1 110 ? 6.663 5.688 6.709 1.00 96.94 110 VAL A N 1
ATOM 778 C CA . VAL A 1 110 ? 5.636 4.643 6.860 1.00 96.94 110 VAL A CA 1
ATOM 779 C C . VAL A 1 110 ? 4.688 4.920 8.035 1.00 96.94 110 VAL A C 1
ATOM 781 O O . VAL A 1 110 ? 3.476 4.848 7.862 1.00 96.94 110 VAL A O 1
ATOM 784 N N . ALA A 1 111 ? 5.226 5.334 9.188 1.00 95.94 111 ALA A N 1
ATOM 785 C CA . ALA A 1 111 ? 4.451 5.611 10.403 1.00 95.94 111 ALA A CA 1
ATOM 786 C C . ALA A 1 111 ? 3.398 6.732 10.258 1.00 95.94 111 ALA A C 1
ATOM 788 O O . ALA A 1 111 ? 2.454 6.780 11.039 1.00 95.94 111 ALA A O 1
ATOM 789 N N . LEU A 1 112 ? 3.508 7.611 9.250 1.00 96.81 112 LEU A N 1
ATOM 790 C CA . LEU A 1 112 ? 2.481 8.630 8.986 1.00 96.81 112 LEU A CA 1
ATOM 791 C C . LEU A 1 112 ? 1.129 7.994 8.623 1.00 96.81 112 LEU A C 1
ATOM 793 O O . LEU A 1 112 ? 0.078 8.566 8.906 1.00 96.81 112 LEU A O 1
ATOM 797 N N . GLY A 1 113 ? 1.148 6.801 8.018 1.00 97.06 113 GLY A N 1
ATOM 798 C CA 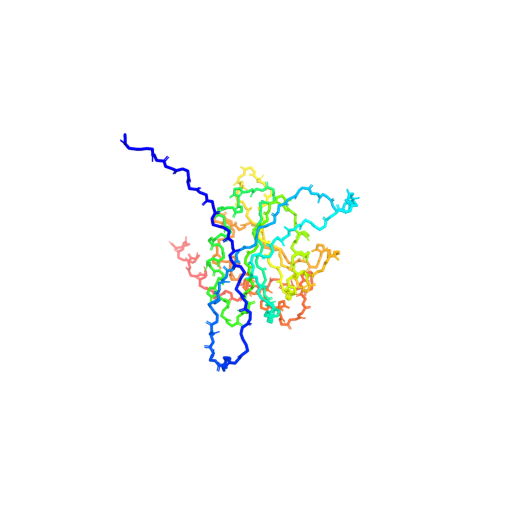. GLY A 1 113 ? -0.069 6.050 7.726 1.00 97.06 113 GLY A CA 1
ATOM 799 C C . GLY A 1 113 ? -0.879 5.732 8.984 1.00 97.06 113 GLY A C 1
ATOM 800 O O . GLY A 1 113 ? -2.106 5.711 8.916 1.00 97.06 113 GLY A O 1
ATOM 801 N N . ASP A 1 114 ? -0.218 5.559 10.132 1.00 97.06 114 ASP A N 1
ATOM 802 C CA . ASP A 1 114 ? -0.908 5.215 11.371 1.00 97.06 114 ASP A CA 1
ATOM 803 C C . ASP A 1 114 ? -1.708 6.402 11.919 1.00 97.06 114 ASP A C 1
ATOM 805 O O . ASP A 1 114 ? -2.886 6.258 12.232 1.00 97.06 114 ASP A O 1
ATOM 809 N N . GLU A 1 115 ? -1.096 7.590 11.948 1.00 96.81 115 GLU A N 1
ATOM 810 C CA . GLU A 1 115 ? -1.756 8.836 12.359 1.00 96.81 115 GLU A CA 1
ATOM 811 C C . GLU A 1 115 ? -2.937 9.170 11.435 1.00 96.81 115 GLU A C 1
ATOM 813 O O . GLU A 1 115 ? -4.028 9.497 11.900 1.00 96.81 115 GLU A O 1
ATOM 818 N N . ILE A 1 116 ? -2.754 9.031 10.116 1.00 95.94 116 ILE A N 1
ATOM 819 C CA . ILE A 1 116 ? -3.831 9.237 9.136 1.00 95.94 116 ILE A CA 1
ATOM 820 C C . ILE A 1 116 ? -4.981 8.253 9.379 1.00 95.94 116 ILE A C 1
ATOM 822 O O . ILE A 1 116 ? -6.148 8.647 9.354 1.00 95.94 116 ILE A O 1
ATOM 826 N N . GLY A 1 117 ? -4.663 6.976 9.590 1.00 96.69 117 GLY A N 1
ATOM 827 C CA . GLY A 1 117 ? -5.655 5.938 9.838 1.00 96.69 117 GLY A CA 1
ATOM 828 C C . GLY A 1 117 ? -6.451 6.182 11.111 1.00 96.69 117 GLY A C 1
ATOM 829 O O . GLY A 1 117 ? -7.679 6.103 11.081 1.00 96.69 117 GLY A O 1
ATOM 830 N N . GLU A 1 118 ? -5.762 6.547 12.190 1.00 96.69 118 GLU A N 1
ATOM 831 C CA . GLU A 1 118 ? -6.365 6.887 13.475 1.00 96.69 118 GLU A CA 1
ATOM 832 C C . GLU A 1 118 ? -7.300 8.101 13.352 1.00 96.69 118 GLU A C 1
ATOM 834 O O . GLU A 1 118 ? -8.462 8.027 13.754 1.00 96.69 118 GLU A O 1
ATOM 839 N N . LEU A 1 119 ? -6.848 9.183 12.703 1.00 96.25 119 LEU A N 1
ATOM 840 C CA . LEU A 1 119 ? -7.645 10.398 12.489 1.00 96.25 119 LEU A CA 1
ATOM 841 C C . LEU A 1 119 ? -8.886 10.165 11.616 1.00 96.25 119 LEU A C 1
ATOM 843 O O . LEU A 1 119 ? -9.922 10.795 11.829 1.00 96.25 119 LEU A O 1
ATOM 847 N N . LEU A 1 120 ? -8.788 9.283 10.620 1.00 95.44 120 LEU A N 1
ATOM 848 C CA . LEU A 1 120 ? -9.896 8.956 9.718 1.00 95.44 120 LEU A CA 1
ATOM 849 C C . LEU A 1 120 ? -10.788 7.823 10.244 1.00 95.44 120 LEU A C 1
ATOM 851 O O . LEU A 1 120 ? -11.783 7.489 9.596 1.00 95.44 120 LEU A O 1
ATOM 855 N N . GLY A 1 121 ? -10.442 7.217 11.385 1.00 96.25 121 GLY A N 1
ATOM 856 C CA . GLY A 1 121 ? -11.128 6.042 11.920 1.00 96.25 121 GLY A CA 1
ATOM 857 C C . GLY A 1 121 ? -11.096 4.847 10.963 1.00 96.25 121 GLY A C 1
ATOM 858 O O . GLY A 1 121 ? -12.058 4.085 10.902 1.00 96.25 121 GLY A O 1
ATOM 859 N N . ALA A 1 122 ? -10.038 4.709 10.161 1.00 97.31 122 ALA A N 1
ATOM 860 C CA . ALA A 1 122 ? -9.918 3.644 9.175 1.00 97.31 122 ALA A CA 1
ATOM 861 C C . ALA A 1 122 ? -9.618 2.298 9.842 1.00 97.31 122 ALA A C 1
ATOM 863 O O . ALA A 1 122 ? -8.774 2.207 10.733 1.00 97.31 122 ALA A O 1
ATOM 864 N N . ARG A 1 123 ? -10.263 1.223 9.373 1.00 97.94 123 ARG A N 1
ATOM 865 C CA . ARG A 1 123 ? -9.937 -0.138 9.838 1.00 97.94 123 ARG A CA 1
ATOM 866 C C . ARG A 1 123 ? -8.578 -0.604 9.326 1.00 97.94 123 ARG A C 1
ATOM 868 O O . ARG A 1 123 ? -7.858 -1.278 10.055 1.00 97.94 123 ARG A O 1
ATOM 875 N N . LEU A 1 124 ? -8.240 -0.260 8.085 1.00 98.50 124 LEU A N 1
ATOM 876 C CA . LEU A 1 124 ? -6.970 -0.576 7.437 1.00 98.50 124 LEU A CA 1
ATOM 877 C C . LEU A 1 124 ? -6.384 0.672 6.775 1.00 98.50 124 LEU A C 1
ATOM 879 O O . LEU A 1 124 ? -7.112 1.483 6.198 1.00 98.50 124 LEU A O 1
ATOM 883 N N . VAL A 1 125 ? -5.059 0.782 6.785 1.00 98.62 125 VAL A N 1
ATOM 884 C CA . VAL A 1 125 ? -4.321 1.749 5.965 1.00 98.62 125 VAL A CA 1
ATOM 885 C C . VAL A 1 125 ? -3.335 1.012 5.077 1.00 98.62 125 VAL A C 1
ATOM 887 O O . VAL A 1 125 ? -2.534 0.222 5.568 1.00 98.62 125 VAL A O 1
ATOM 890 N N . ALA A 1 126 ? 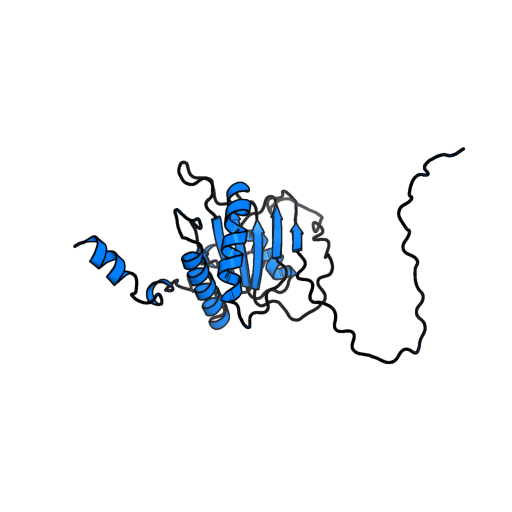-3.390 1.305 3.778 1.00 98.62 126 ALA A N 1
ATOM 891 C CA . ALA A 1 126 ? -2.392 0.902 2.798 1.00 98.62 126 ALA A CA 1
ATOM 892 C C . ALA A 1 126 ? -1.553 2.128 2.405 1.00 98.62 126 ALA A C 1
ATOM 894 O O . ALA A 1 126 ? -2.019 3.017 1.689 1.00 98.62 126 ALA A O 1
ATOM 895 N N . MET A 1 127 ? -0.318 2.174 2.899 1.00 98.56 127 MET A N 1
ATOM 896 C CA . MET A 1 127 ? 0.659 3.229 2.642 1.00 98.56 127 MET A CA 1
ATOM 897 C C . MET A 1 127 ? 1.527 2.857 1.438 1.00 98.56 127 MET A C 1
ATOM 899 O O . MET A 1 127 ? 2.437 2.041 1.562 1.00 98.56 127 MET A O 1
ATOM 903 N N . LEU A 1 128 ? 1.239 3.455 0.284 1.00 98.69 128 LEU A N 1
ATOM 904 C CA . LEU A 1 128 ? 2.016 3.378 -0.949 1.00 98.69 128 LEU A CA 1
ATOM 905 C C . LEU A 1 128 ? 3.116 4.441 -0.880 1.00 98.69 128 LEU A C 1
ATOM 907 O O . LEU A 1 128 ? 2.831 5.635 -0.972 1.00 98.69 128 LEU A O 1
ATOM 911 N N . ILE A 1 129 ? 4.365 4.022 -0.708 1.00 98.38 129 ILE A N 1
ATOM 912 C CA . ILE A 1 129 ? 5.494 4.916 -0.452 1.00 98.38 129 ILE A CA 1
ATOM 913 C C . ILE A 1 129 ? 6.672 4.598 -1.373 1.00 98.38 129 ILE A C 1
ATOM 915 O O . ILE A 1 129 ? 7.031 3.436 -1.564 1.00 98.38 129 ILE A O 1
ATOM 919 N N . GLY A 1 130 ? 7.280 5.636 -1.954 1.00 97.69 130 GLY A N 1
ATOM 920 C CA . GLY A 1 130 ? 8.482 5.479 -2.769 1.00 97.69 130 GLY A CA 1
ATOM 921 C C . GLY A 1 130 ? 9.650 4.933 -1.948 1.00 97.69 130 GLY A C 1
ATOM 922 O O . GLY A 1 130 ? 10.025 5.511 -0.920 1.00 97.69 130 GLY A O 1
ATOM 923 N N . GLU A 1 131 ? 10.231 3.823 -2.400 1.00 95.75 131 GLU A N 1
ATOM 924 C CA . GLU A 1 131 ? 11.361 3.182 -1.729 1.00 95.75 131 GLU A CA 1
ATOM 925 C C . GLU A 1 131 ? 12.672 3.929 -1.995 1.00 95.75 131 GLU A C 1
ATOM 927 O O . GLU A 1 131 ? 12.744 4.883 -2.777 1.00 95.75 131 GLU A O 1
ATOM 932 N N . ARG A 1 132 ? 13.743 3.505 -1.311 1.00 94.75 132 ARG A N 1
ATOM 933 C CA . ARG A 1 132 ? 15.085 4.006 -1.607 1.00 94.75 132 ARG A CA 1
ATOM 934 C C . ARG A 1 132 ? 15.421 3.654 -3.062 1.00 94.75 132 ARG A C 1
ATOM 936 O O . ARG A 1 132 ? 15.365 2.473 -3.394 1.00 94.75 132 ARG A O 1
ATOM 943 N N . PRO A 1 133 ? 15.826 4.622 -3.899 1.00 91.38 133 PRO A N 1
ATOM 944 C CA . PRO A 1 133 ? 16.211 4.321 -5.269 1.00 91.38 133 PRO A CA 1
ATOM 945 C C . PRO A 1 133 ? 17.437 3.402 -5.271 1.00 91.38 133 PRO A C 1
ATOM 947 O O . PRO A 1 133 ? 18.489 3.749 -4.729 1.00 91.38 133 PRO A O 1
ATOM 950 N N . GLY A 1 134 ? 17.278 2.213 -5.852 1.00 88.44 134 GLY A N 1
ATOM 951 C CA . GLY A 1 134 ? 18.384 1.302 -6.127 1.00 88.44 134 GLY A CA 1
ATOM 952 C C . GLY A 1 134 ? 19.108 1.696 -7.413 1.00 88.44 134 GLY A C 1
ATOM 953 O O . GLY A 1 134 ? 18.534 2.373 -8.265 1.00 88.44 134 GLY A O 1
ATOM 954 N N . LEU A 1 135 ? 20.347 1.227 -7.586 1.00 87.44 135 LEU A N 1
ATOM 955 C CA . LEU A 1 135 ? 21.147 1.519 -8.783 1.00 87.44 135 LEU A CA 1
ATOM 956 C C . LEU A 1 135 ? 20.450 1.065 -10.080 1.00 87.44 135 LEU A C 1
ATOM 958 O O . LEU A 1 135 ? 20.497 1.762 -11.085 1.00 87.44 135 LEU A O 1
ATOM 962 N N . SER A 1 136 ? 19.770 -0.082 -10.031 1.00 83.31 136 SER A N 1
ATOM 963 C CA . SER A 1 136 ? 19.032 -0.691 -11.145 1.00 83.31 136 SER A CA 1
ATOM 964 C C . SER A 1 136 ? 17.509 -0.556 -11.025 1.00 83.31 136 SER A C 1
ATOM 966 O O . SER A 1 136 ? 16.772 -1.095 -11.847 1.00 83.31 136 SER A O 1
ATOM 968 N N . SER A 1 137 ? 17.001 0.096 -9.977 1.00 86.69 137 SER A N 1
ATOM 969 C CA . SER A 1 137 ? 15.561 0.173 -9.683 1.00 86.69 137 SER A CA 1
ATOM 970 C C . SER A 1 137 ? 15.222 1.476 -8.948 1.00 86.69 137 SER A C 1
ATOM 972 O O . SER A 1 137 ? 14.887 1.459 -7.760 1.00 86.69 137 SER A O 1
ATOM 974 N N . PRO A 1 138 ? 15.353 2.635 -9.618 1.00 88.25 138 PRO A N 1
ATOM 975 C CA . PRO A 1 138 ? 15.140 3.945 -8.996 1.00 88.25 138 PRO A CA 1
ATOM 976 C C . PRO A 1 138 ? 13.659 4.255 -8.705 1.00 88.25 138 PRO A C 1
ATOM 978 O O . PRO A 1 138 ? 13.342 5.221 -8.005 1.00 88.25 138 PRO A O 1
ATOM 981 N N . ASP A 1 139 ? 12.748 3.451 -9.251 1.00 93.44 139 ASP A N 1
ATOM 982 C CA . ASP A 1 139 ? 11.310 3.691 -9.309 1.00 93.44 139 ASP A CA 1
ATOM 983 C C . ASP A 1 139 ? 10.472 2.621 -8.593 1.00 93.44 139 ASP A C 1
ATOM 985 O O . ASP A 1 139 ? 9.294 2.456 -8.902 1.00 93.44 139 ASP A O 1
ATOM 989 N N . SER A 1 140 ? 11.071 1.907 -7.638 1.00 96.31 140 SER A N 1
ATOM 990 C CA . SER A 1 140 ? 10.394 0.890 -6.828 1.00 96.31 140 SER A CA 1
ATOM 991 C C . SER A 1 140 ? 9.414 1.503 -5.820 1.00 96.31 140 SER A C 1
ATOM 993 O O . SER A 1 140 ? 9.776 2.401 -5.051 1.00 96.31 140 SER A O 1
ATOM 995 N N . LEU A 1 141 ? 8.176 1.003 -5.802 1.00 98.38 141 LEU A N 1
ATOM 996 C CA . LEU A 1 141 ? 7.152 1.366 -4.823 1.00 98.38 141 LEU A CA 1
ATOM 997 C C . LEU A 1 141 ? 6.977 0.251 -3.784 1.00 98.38 141 LEU A C 1
ATOM 999 O O . LEU A 1 141 ? 6.879 -0.925 -4.136 1.00 98.38 141 LEU A O 1
ATOM 1003 N N . GLY A 1 142 ? 6.871 0.647 -2.517 1.00 98.19 142 GLY A N 1
ATOM 1004 C CA . GLY A 1 142 ? 6.510 -0.230 -1.410 1.00 98.19 142 GLY A CA 1
ATOM 1005 C C . GLY A 1 142 ? 5.090 0.050 -0.923 1.00 98.19 142 GLY A C 1
ATOM 1006 O O . GLY A 1 142 ? 4.622 1.190 -0.954 1.00 98.19 142 GLY A O 1
ATOM 1007 N N . VAL A 1 143 ? 4.401 -0.984 -0.448 1.00 98.62 143 VAL A N 1
ATOM 1008 C CA . VAL A 1 143 ? 3.079 -0.896 0.176 1.00 98.62 143 VAL A CA 1
ATOM 1009 C C . VAL A 1 143 ? 3.150 -1.476 1.578 1.00 98.62 143 VAL A C 1
ATOM 1011 O O . VAL A 1 143 ? 3.431 -2.661 1.748 1.00 98.62 143 VAL A O 1
ATOM 1014 N N . TYR A 1 144 ? 2.846 -0.654 2.577 1.00 98.56 144 TYR A N 1
ATOM 1015 C CA . TYR A 1 144 ? 2.744 -1.085 3.968 1.00 98.56 144 TYR A CA 1
ATOM 1016 C C . TYR A 1 144 ? 1.282 -1.132 4.389 1.00 98.56 144 TYR A C 1
ATOM 1018 O O . TYR A 1 144 ? 0.570 -0.135 4.264 1.00 98.56 144 TYR A O 1
ATOM 1026 N N . LEU A 1 145 ? 0.838 -2.289 4.875 1.00 98.56 145 LEU A N 1
ATOM 1027 C CA . LEU A 1 145 ? -0.532 -2.511 5.320 1.00 98.56 145 LEU A CA 1
ATOM 1028 C C . LEU A 1 145 ? -0.590 -2.636 6.844 1.00 98.56 145 LEU A C 1
ATOM 1030 O O . LEU A 1 145 ? 0.042 -3.531 7.410 1.00 98.56 145 LEU A O 1
ATOM 1034 N N . THR A 1 146 ? -1.401 -1.787 7.474 1.00 98.50 146 THR A N 1
ATOM 1035 C CA . THR A 1 146 ? -1.648 -1.789 8.923 1.00 98.50 146 THR A CA 1
ATOM 1036 C C . THR A 1 146 ? -3.142 -1.966 9.201 1.00 98.50 146 THR A C 1
ATOM 1038 O O . THR A 1 146 ? -3.956 -1.193 8.692 1.00 98.50 146 THR A O 1
ATOM 1041 N N . TYR A 1 147 ? -3.511 -2.955 10.021 1.00 98.31 147 TYR A N 1
ATOM 1042 C CA . TYR A 1 147 ? -4.847 -3.089 10.610 1.00 98.31 147 TYR A CA 1
ATOM 1043 C C . TYR A 1 147 ? -4.937 -2.331 11.936 1.00 98.31 147 TYR A C 1
ATOM 1045 O O . TYR A 1 147 ? -3.994 -2.347 12.721 1.00 98.31 147 TYR A O 1
ATOM 1053 N N . ALA A 1 148 ? -6.088 -1.703 12.184 1.00 97.19 148 ALA A N 1
ATOM 1054 C CA . ALA A 1 148 ? -6.349 -0.845 13.339 1.00 97.19 148 ALA A CA 1
ATOM 1055 C C . ALA A 1 148 ? -5.186 0.134 13.622 1.00 97.19 148 ALA A C 1
ATOM 1057 O O . ALA A 1 148 ? -4.643 0.127 14.731 1.00 97.19 148 ALA A O 1
ATOM 1058 N N . PRO A 1 149 ? -4.779 0.939 12.618 1.00 96.88 149 PRO A N 1
ATOM 1059 C CA . PRO A 1 149 ? -3.656 1.864 12.733 1.00 96.88 149 PRO A CA 1
ATOM 1060 C C . PRO A 1 149 ? -3.816 2.809 13.925 1.00 96.88 149 PRO A C 1
ATOM 1062 O O . PRO A 1 149 ? -4.876 3.410 14.109 1.00 96.88 149 PRO A O 1
ATOM 1065 N N . LYS A 1 150 ? -2.747 2.930 14.716 1.00 95.56 150 LYS A N 1
ATOM 1066 C CA . LYS A 1 150 ? -2.628 3.855 15.846 1.00 95.56 150 LYS A CA 1
ATOM 1067 C C . LYS A 1 150 ? -1.205 4.376 15.949 1.00 95.56 150 LYS A C 1
ATOM 1069 O O . LYS A 1 150 ? -0.251 3.648 15.657 1.00 95.56 150 LYS A O 1
ATOM 1074 N N . VAL A 1 151 ? -1.046 5.610 16.413 1.00 94.94 151 VAL A N 1
ATOM 1075 C CA . VAL A 1 151 ? 0.283 6.158 16.702 1.00 94.94 151 VAL A CA 1
ATOM 1076 C C . VAL A 1 151 ? 1.029 5.220 17.658 1.00 94.94 151 VAL A C 1
ATOM 1078 O O . VAL A 1 151 ? 0.514 4.824 18.703 1.00 94.94 151 VAL A O 1
ATOM 1081 N N . GLY A 1 152 ? 2.254 4.851 17.278 1.00 93.00 152 GLY A N 1
ATOM 1082 C CA . GLY A 1 152 ? 3.090 3.914 18.033 1.00 93.00 152 GLY A CA 1
ATOM 1083 C C . GLY A 1 152 ? 3.118 2.480 17.495 1.00 93.00 152 GLY A C 1
ATOM 1084 O O . GLY A 1 152 ? 3.817 1.656 18.076 1.00 93.00 152 GLY A O 1
ATOM 1085 N N . CYS A 1 153 ? 2.434 2.168 16.384 1.00 93.75 153 CYS A N 1
ATOM 1086 C CA . CYS A 1 153 ? 2.574 0.866 15.722 1.00 93.75 153 CYS A CA 1
ATOM 1087 C C . CYS A 1 153 ? 4.043 0.548 15.368 1.00 93.75 153 CYS A C 1
ATOM 1089 O O . CYS A 1 153 ? 4.785 1.376 14.826 1.00 93.75 153 CYS A O 1
ATOM 1091 N N . HIS A 1 154 ? 4.449 -0.693 15.623 1.00 94.38 154 HIS A N 1
ATOM 1092 C CA . HIS A 1 154 ? 5.767 -1.230 15.296 1.00 94.38 154 HIS A CA 1
ATOM 1093 C C . HIS A 1 154 ? 5.797 -1.854 13.895 1.00 94.38 154 HIS A C 1
ATOM 1095 O O . HIS A 1 154 ? 4.778 -2.321 13.388 1.00 94.38 154 HIS A O 1
ATOM 1101 N N . ASP A 1 155 ? 6.985 -1.939 13.286 1.00 93.56 155 ASP A N 1
ATOM 1102 C CA . ASP A 1 155 ? 7.148 -2.504 11.936 1.00 93.56 155 ASP A CA 1
ATOM 1103 C C . ASP A 1 155 ? 6.682 -3.962 11.834 1.00 93.56 155 ASP A C 1
ATOM 1105 O O . ASP A 1 155 ? 6.096 -4.350 10.828 1.00 93.56 155 ASP A O 1
ATOM 1109 N N . ALA A 1 156 ? 6.835 -4.750 12.90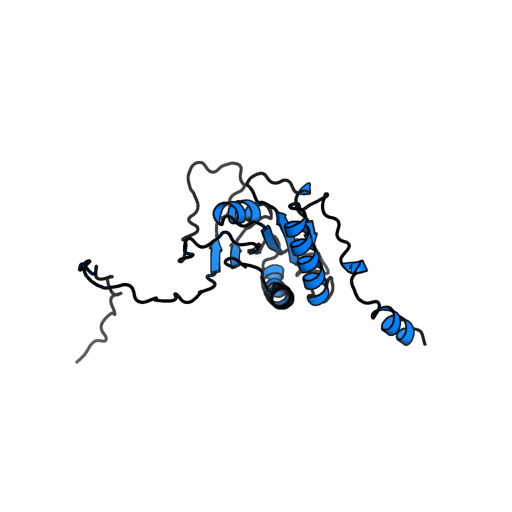2 1.00 96.19 156 ALA A N 1
ATOM 1110 C CA . ALA A 1 156 ? 6.369 -6.138 12.952 1.00 96.19 156 ALA A CA 1
ATOM 1111 C C . ALA A 1 156 ? 4.839 -6.286 12.833 1.00 96.19 156 ALA A C 1
ATOM 1113 O O . ALA A 1 156 ? 4.352 -7.383 12.568 1.00 96.19 156 ALA A O 1
ATOM 1114 N N . GLN A 1 157 ? 4.079 -5.202 13.025 1.00 97.06 157 GLN A N 1
ATOM 1115 C CA . GLN A 1 157 ? 2.620 -5.176 12.886 1.00 97.06 157 GLN A CA 1
ATOM 1116 C C . GLN A 1 157 ? 2.172 -4.842 11.456 1.00 97.06 157 GLN A C 1
ATOM 1118 O O . GLN A 1 157 ? 0.972 -4.811 11.188 1.00 97.06 157 GLN A O 1
ATOM 1123 N N . ARG A 1 158 ? 3.110 -4.590 10.535 1.00 97.94 158 ARG A N 1
ATOM 1124 C CA . ARG A 1 158 ? 2.824 -4.175 9.160 1.00 97.94 158 ARG A CA 1
ATOM 1125 C C . ARG A 1 158 ? 3.161 -5.297 8.190 1.00 97.94 158 ARG A C 1
ATOM 1127 O O . ARG A 1 158 ? 4.249 -5.865 8.248 1.00 97.94 158 ARG A O 1
ATOM 1134 N N . ASN A 1 159 ? 2.253 -5.607 7.270 1.00 98.44 159 ASN A N 1
ATOM 1135 C CA . ASN A 1 159 ? 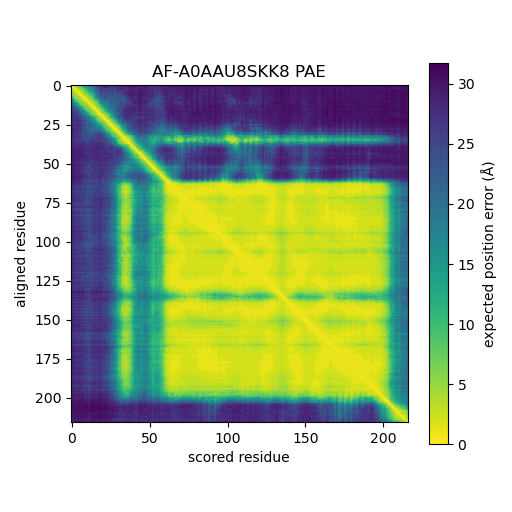2.638 -6.380 6.088 1.00 98.44 159 ASN A CA 1
ATOM 1136 C C . ASN A 1 159 ? 3.322 -5.445 5.086 1.00 98.44 159 ASN A C 1
ATOM 1138 O O . ASN A 1 159 ? 2.944 -4.279 4.980 1.00 98.44 159 ASN A O 1
ATOM 1142 N N . CYS A 1 160 ? 4.305 -5.960 4.350 1.00 97.75 160 CYS A N 1
ATOM 1143 C CA . CYS A 1 160 ? 5.049 -5.211 3.343 1.00 97.75 160 CYS A CA 1
ATOM 1144 C C . CYS A 1 160 ? 4.941 -5.918 1.989 1.00 97.75 160 CYS A C 1
ATOM 1146 O O . CYS A 1 160 ? 5.242 -7.106 1.888 1.00 97.75 160 CYS A O 1
ATOM 1148 N N . VAL A 1 161 ? 4.529 -5.181 0.959 1.00 97.88 161 VAL A N 1
ATOM 1149 C CA . VAL A 1 161 ? 4.653 -5.575 -0.447 1.00 97.88 161 VAL A CA 1
ATOM 1150 C C . VAL A 1 161 ? 5.648 -4.616 -1.083 1.00 97.88 161 VAL A C 1
ATOM 1152 O O . VAL A 1 161 ? 5.335 -3.444 -1.261 1.00 97.88 161 VAL A O 1
ATOM 1155 N N . SER A 1 162 ? 6.850 -5.090 -1.381 1.00 96.31 162 SER A N 1
ATOM 1156 C CA . SER A 1 162 ? 7.924 -4.275 -1.952 1.00 96.31 162 SER A CA 1
ATOM 1157 C C . SER A 1 162 ? 8.071 -4.503 -3.452 1.00 96.31 162 SER A C 1
ATOM 1159 O O . SER A 1 162 ? 7.416 -5.371 -4.039 1.00 96.31 162 SER A O 1
ATOM 1161 N N . ASN A 1 163 ? 8.983 -3.749 -4.069 1.00 96.44 163 ASN A N 1
ATOM 1162 C CA . ASN A 1 163 ? 9.417 -3.990 -5.443 1.00 96.44 163 ASN A CA 1
ATOM 1163 C C . ASN A 1 163 ? 8.303 -3.806 -6.492 1.00 96.44 163 ASN A C 1
ATOM 1165 O O . ASN A 1 163 ? 8.386 -4.394 -7.570 1.00 96.44 163 ASN A O 1
ATOM 1169 N N . VAL A 1 164 ? 7.260 -3.016 -6.203 1.00 98.19 164 VAL A N 1
ATOM 1170 C CA . VAL A 1 164 ? 6.129 -2.826 -7.123 1.00 98.19 164 VAL A CA 1
ATOM 1171 C C . VAL A 1 164 ? 6.542 -1.923 -8.281 1.00 98.19 164 VAL A C 1
ATOM 1173 O O . VAL A 1 164 ? 6.729 -0.717 -8.107 1.00 98.19 164 VAL A O 1
ATOM 1176 N N . ARG A 1 165 ? 6.690 -2.536 -9.458 1.00 96.88 165 ARG A N 1
ATOM 1177 C CA . ARG A 1 165 ? 6.973 -1.920 -10.763 1.00 96.88 165 ARG A CA 1
ATOM 1178 C C . ARG A 1 165 ? 6.860 -2.993 -11.865 1.00 96.88 165 ARG A C 1
ATOM 1180 O O . ARG A 1 165 ? 6.928 -4.182 -11.541 1.00 96.88 165 ARG A O 1
ATOM 1187 N N . PRO A 1 166 ? 6.752 -2.623 -13.153 1.00 96.00 166 PRO A N 1
ATOM 1188 C CA . PRO A 1 166 ? 6.687 -3.590 -14.253 1.00 96.00 166 PRO A CA 1
ATOM 1189 C C . PRO A 1 166 ? 7.860 -4.585 -14.294 1.00 96.00 166 PRO A C 1
ATOM 1191 O O . PRO A 1 166 ? 7.645 -5.771 -14.512 1.00 96.00 166 PRO A O 1
ATOM 1194 N N . GLU A 1 167 ? 9.083 -4.126 -14.018 1.00 94.31 167 GLU A N 1
ATOM 1195 C CA . GLU A 1 167 ? 10.325 -4.919 -14.020 1.00 94.31 167 GLU A CA 1
ATOM 1196 C C . GLU A 1 167 ? 10.594 -5.627 -12.676 1.00 94.31 167 GLU A C 1
ATOM 1198 O O . GLU A 1 167 ? 11.710 -6.065 -12.393 1.00 94.31 167 GLU A O 1
ATOM 1203 N N . GLY A 1 168 ? 9.608 -5.639 -11.782 1.00 95.19 168 GLY A N 1
ATOM 1204 C CA . GLY A 1 168 ? 9.696 -6.183 -10.435 1.00 95.19 168 GLY A CA 1
ATOM 1205 C C . GLY A 1 168 ? 8.463 -7.020 -10.141 1.00 95.19 168 GLY A C 1
ATOM 1206 O O . GLY A 1 168 ? 8.234 -8.039 -10.785 1.00 95.19 168 GLY A O 1
ATOM 1207 N N . LEU A 1 169 ? 7.664 -6.590 -9.167 1.00 96.75 169 LEU A N 1
ATOM 1208 C CA . LEU A 1 169 ? 6.327 -7.124 -8.951 1.00 96.75 169 LEU A CA 1
ATOM 1209 C C . LEU A 1 169 ? 5.324 -6.337 -9.818 1.00 96.75 169 LEU A C 1
ATOM 1211 O O . LEU A 1 169 ? 4.991 -5.199 -9.463 1.00 96.75 169 LEU A O 1
ATOM 1215 N N . PRO A 1 170 ? 4.834 -6.908 -10.937 1.00 97.44 170 PRO A N 1
ATOM 1216 C CA . PRO A 1 170 ? 3.940 -6.203 -11.849 1.00 97.44 170 PRO A CA 1
ATOM 1217 C C . PRO A 1 170 ? 2.589 -5.914 -11.190 1.00 97.44 170 PRO A C 1
ATOM 1219 O O . PRO A 1 170 ? 2.173 -6.603 -10.254 1.00 97.44 170 PRO A O 1
ATOM 1222 N N . TYR A 1 171 ? 1.880 -4.905 -11.700 1.00 98.00 171 TYR A N 1
ATOM 1223 C CA . TYR A 1 171 ? 0.700 -4.346 -11.035 1.00 98.00 171 TYR A CA 1
ATOM 1224 C C . TYR A 1 171 ? -0.401 -5.369 -10.756 1.00 98.00 171 TYR A C 1
ATOM 1226 O O . TYR A 1 171 ? -0.973 -5.331 -9.674 1.00 98.00 171 TYR A O 1
ATOM 1234 N N . ASP A 1 172 ? -0.671 -6.306 -11.667 1.00 96.62 172 ASP A N 1
ATOM 1235 C CA . ASP A 1 172 ? -1.719 -7.314 -11.462 1.00 96.62 172 ASP A CA 1
ATOM 1236 C C . ASP A 1 172 ? -1.376 -8.283 -10.325 1.00 96.62 172 ASP A C 1
ATOM 1238 O O . ASP A 1 172 ? -2.231 -8.599 -9.492 1.00 96.62 172 ASP A O 1
ATOM 1242 N N . ALA A 1 173 ? -0.108 -8.701 -10.242 1.00 97.12 173 ALA A N 1
ATOM 1243 C CA . ALA A 1 173 ? 0.389 -9.552 -9.165 1.00 97.12 173 ALA A CA 1
ATOM 1244 C C . ALA A 1 173 ? 0.420 -8.792 -7.829 1.00 97.12 173 ALA A C 1
ATOM 1246 O O . ALA A 1 173 ? -0.049 -9.304 -6.812 1.00 97.12 173 ALA A O 1
ATOM 1247 N N . ALA A 1 174 ? 0.891 -7.540 -7.835 1.00 98.19 174 ALA A N 1
ATOM 1248 C CA . ALA A 1 174 ? 0.861 -6.665 -6.665 1.00 98.19 174 ALA A CA 1
ATOM 1249 C C . ALA A 1 174 ? -0.574 -6.398 -6.185 1.00 98.19 174 ALA A C 1
ATOM 1251 O O . ALA A 1 174 ? -0.844 -6.433 -4.987 1.00 98.19 174 ALA A O 1
ATOM 1252 N N . ALA A 1 175 ? -1.513 -6.179 -7.107 1.00 98.25 175 ALA A N 1
ATOM 1253 C CA . ALA A 1 175 ? -2.917 -5.948 -6.801 1.00 98.25 175 ALA A CA 1
ATOM 1254 C C . ALA A 1 175 ? -3.599 -7.196 -6.238 1.00 98.25 175 ALA A C 1
ATOM 1256 O O . ALA A 1 175 ? -4.385 -7.089 -5.297 1.00 98.25 175 ALA A O 1
ATOM 1257 N N . HIS A 1 176 ? -3.295 -8.378 -6.784 1.00 97.69 176 HIS A N 1
ATOM 1258 C CA . HIS A 1 176 ? -3.754 -9.658 -6.240 1.00 97.69 176 HIS A CA 1
ATOM 1259 C C . HIS A 1 176 ? -3.250 -9.870 -4.810 1.00 97.69 176 HIS A C 1
ATOM 1261 O O . HIS A 1 176 ? -4.051 -10.118 -3.909 1.00 97.69 176 HIS A O 1
ATOM 1267 N N . LYS A 1 177 ? -1.948 -9.673 -4.588 1.00 98.31 177 LYS A N 1
ATOM 1268 C CA . LYS A 1 177 ? -1.303 -9.785 -3.275 1.00 98.31 177 LYS A CA 1
ATOM 1269 C C . LYS A 1 177 ? -1.874 -8.792 -2.263 1.00 98.31 177 LYS A C 1
ATOM 1271 O O . LYS A 1 177 ? -2.271 -9.177 -1.166 1.00 98.31 177 LYS A O 1
ATOM 1276 N N . LEU A 1 178 ? -2.006 -7.520 -2.642 1.00 98.50 178 LEU A N 1
ATOM 1277 C CA . LEU A 1 178 ? -2.588 -6.496 -1.776 1.00 98.50 178 LEU A CA 1
ATOM 1278 C C . LEU A 1 178 ? -4.056 -6.796 -1.447 1.00 98.50 178 LEU A C 1
ATOM 1280 O O . LEU A 1 178 ? -4.461 -6.662 -0.295 1.00 98.50 178 LEU A O 1
ATOM 1284 N N . HIS A 1 179 ? -4.849 -7.242 -2.423 1.00 98.31 179 HIS A N 1
ATOM 1285 C CA . HIS A 1 179 ? -6.236 -7.648 -2.191 1.00 98.31 179 HIS A CA 1
ATOM 1286 C C . HIS A 1 179 ? -6.341 -8.853 -1.242 1.00 98.31 179 HIS A C 1
ATOM 1288 O O . HIS A 1 179 ? -7.190 -8.853 -0.344 1.00 98.31 179 HIS A O 1
ATOM 1294 N N . TYR A 1 180 ? -5.468 -9.854 -1.404 1.00 98.25 180 TYR A N 1
ATOM 1295 C CA . TYR A 1 180 ? -5.379 -10.999 -0.499 1.00 98.25 180 TYR A CA 1
ATOM 1296 C C . TYR A 1 180 ? -5.113 -10.540 0.938 1.00 98.25 180 TYR A C 1
ATOM 1298 O O . TYR A 1 180 ? -5.894 -10.866 1.838 1.00 98.25 180 TYR A O 1
ATOM 1306 N N . LEU A 1 181 ? -4.068 -9.727 1.132 1.00 98.50 181 LEU A N 1
ATOM 1307 C CA . LEU A 1 181 ? -3.671 -9.212 2.441 1.00 98.50 181 LEU A CA 1
ATOM 1308 C C . LEU A 1 181 ? -4.770 -8.357 3.072 1.00 98.50 181 LEU A C 1
ATOM 1310 O O . LEU A 1 181 ? -5.105 -8.567 4.232 1.00 98.50 181 LEU A O 1
ATOM 1314 N N . LEU A 1 182 ? -5.390 -7.452 2.310 1.00 98.44 182 LEU A N 1
ATOM 1315 C CA . LEU A 1 182 ? -6.521 -6.648 2.776 1.00 98.44 182 LEU A CA 1
ATOM 1316 C C . LEU A 1 182 ? -7.660 -7.540 3.276 1.00 98.44 182 LEU A C 1
ATOM 1318 O O . LEU A 1 182 ? -8.131 -7.381 4.402 1.00 98.44 182 LEU A O 1
ATOM 1322 N N . THR A 1 183 ? -8.083 -8.504 2.460 1.00 97.94 183 THR A N 1
ATOM 1323 C CA . THR A 1 183 ? -9.205 -9.395 2.777 1.00 97.94 183 THR A CA 1
ATOM 1324 C C . THR A 1 183 ? -8.937 -10.222 4.027 1.00 97.94 183 THR A C 1
ATOM 1326 O O . THR A 1 183 ? -9.802 -10.314 4.903 1.00 97.94 183 THR A O 1
ATOM 1329 N N . HIS A 1 184 ? -7.736 -10.785 4.146 1.00 97.94 184 HIS A N 1
ATOM 1330 C CA . HIS A 1 184 ? -7.366 -11.605 5.293 1.00 97.94 184 HIS A CA 1
ATOM 1331 C C . HIS A 1 184 ? -7.163 -10.764 6.549 1.00 97.94 184 HIS A C 1
ATOM 1333 O O . HIS A 1 184 ? -7.653 -11.156 7.605 1.00 97.94 184 HIS A O 1
ATOM 1339 N N . ALA A 1 185 ? -6.559 -9.581 6.434 1.00 98.12 185 ALA A N 1
ATOM 1340 C CA . ALA A 1 185 ? -6.422 -8.653 7.547 1.00 98.12 185 ALA A CA 1
ATOM 1341 C C . ALA A 1 185 ? -7.784 -8.195 8.077 1.00 98.12 185 ALA A C 1
ATOM 1343 O O . ALA A 1 185 ? -8.010 -8.197 9.284 1.00 98.12 185 ALA A O 1
ATOM 1344 N N . ARG A 1 186 ? -8.735 -7.882 7.184 1.00 96.88 186 ARG A N 1
ATOM 1345 C CA . ARG A 1 186 ? -10.113 -7.538 7.567 1.00 96.88 186 ARG A CA 1
ATOM 1346 C C . ARG A 1 186 ? -10.827 -8.701 8.257 1.00 96.88 186 ARG A C 1
ATOM 1348 O O . ARG A 1 186 ? -11.580 -8.467 9.195 1.00 96.88 186 ARG A O 1
ATOM 1355 N N . ARG A 1 187 ? -10.620 -9.937 7.78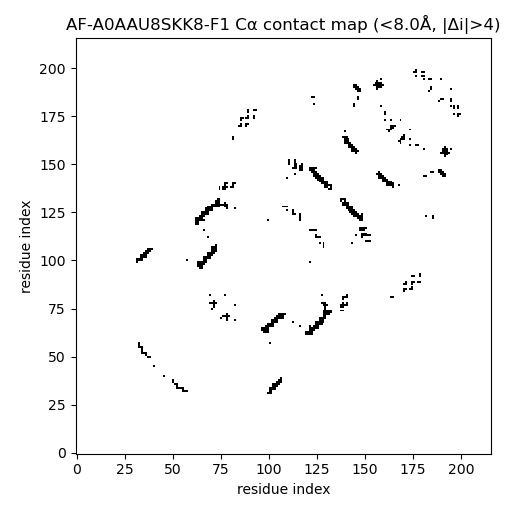7 1.00 97.19 187 ARG A N 1
ATOM 1356 C CA . ARG A 1 187 ? -11.258 -11.142 8.347 1.00 97.19 187 ARG A CA 1
ATOM 1357 C C . ARG A 1 187 ? -10.681 -11.531 9.709 1.00 97.19 187 ARG A C 1
ATOM 1359 O O . ARG A 1 187 ? -11.438 -11.894 10.599 1.00 97.19 187 ARG A O 1
ATOM 1366 N N . LEU A 1 188 ? -9.356 -11.509 9.838 1.00 97.50 188 LEU A N 1
ATOM 1367 C CA . LEU A 1 188 ? -8.633 -11.979 11.024 1.00 97.50 188 LEU A CA 1
ATOM 1368 C C . LEU A 1 188 ? -8.421 -10.875 12.067 1.00 97.50 188 LEU A C 1
ATOM 1370 O O . LEU A 1 188 ? -8.124 -11.176 13.217 1.00 97.50 188 LEU A O 1
ATOM 1374 N N . GLY A 1 189 ? -8.569 -9.610 11.674 1.00 97.44 189 GLY A N 1
ATOM 1375 C CA . GLY A 1 189 ? -8.373 -8.463 12.553 1.00 97.44 189 GLY A CA 1
ATOM 1376 C C . GLY A 1 189 ? -6.910 -8.222 12.928 1.00 97.44 189 GLY A C 1
ATOM 1377 O O . GLY A 1 189 ? -6.635 -7.797 14.048 1.00 97.44 189 GLY A O 1
ATOM 1378 N N . LEU A 1 190 ? -5.970 -8.534 12.030 1.00 97.56 190 LEU A N 1
ATOM 1379 C CA . LEU A 1 190 ? -4.533 -8.391 12.275 1.00 97.56 190 LEU A CA 1
ATOM 1380 C C . LEU A 1 190 ? -3.731 -8.224 10.975 1.00 97.56 190 LEU A C 1
ATOM 1382 O O . LEU A 1 190 ? -4.158 -8.656 9.906 1.00 97.56 190 LEU A O 1
ATOM 1386 N N . THR A 1 191 ? -2.541 -7.638 11.095 1.00 98.19 191 THR A N 1
ATOM 1387 C CA . THR A 1 191 ? -1.507 -7.519 10.051 1.00 98.19 191 THR A CA 1
ATOM 1388 C C . THR A 1 191 ? -0.133 -7.847 10.639 1.00 98.19 191 THR A C 1
ATOM 1390 O O . THR A 1 191 ? 0.005 -8.112 11.835 1.00 98.19 191 THR A O 1
ATOM 1393 N N . GLY A 1 192 ? 0.899 -7.816 9.799 1.00 97.00 192 GLY A N 1
ATOM 1394 C CA . GLY A 1 192 ? 2.281 -8.025 10.204 1.00 97.00 192 GLY A CA 1
ATOM 1395 C C . GLY A 1 192 ? 2.654 -9.494 10.270 1.00 97.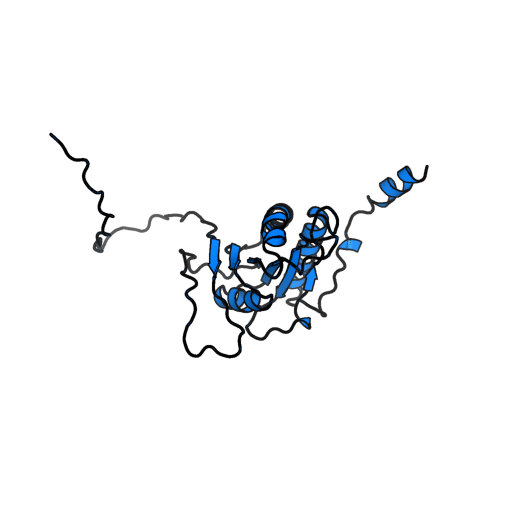00 192 GLY A C 1
ATOM 1396 O O . GLY A 1 192 ? 2.144 -10.305 9.503 1.00 97.00 192 GLY A O 1
ATOM 1397 N N . VAL A 1 193 ? 3.536 -9.845 11.205 1.00 96.31 193 VAL A N 1
ATOM 1398 C CA . VAL A 1 193 ? 4.067 -11.213 11.351 1.00 96.31 193 VAL A CA 1
ATOM 1399 C C . VAL A 1 193 ? 2.985 -12.270 11.604 1.00 96.31 193 VAL A C 1
ATOM 1401 O O . VAL A 1 193 ? 3.196 -13.445 11.318 1.00 96.31 193 VAL A O 1
ATOM 1404 N N . GLY A 1 194 ? 1.820 -11.859 12.116 1.00 94.00 194 GLY A N 1
ATOM 1405 C CA . GLY A 1 194 ? 0.672 -12.741 12.333 1.00 94.00 194 GLY A CA 1
ATOM 1406 C C . GLY A 1 194 ? -0.143 -13.048 11.070 1.00 94.00 194 GLY A C 1
ATOM 1407 O O . GLY A 1 194 ? -0.953 -13.971 11.097 1.00 94.00 194 GLY A O 1
ATOM 1408 N N . LEU A 1 195 ? 0.058 -12.309 9.972 1.00 95.94 195 LEU A N 1
ATOM 1409 C CA . LEU A 1 195 ? -0.616 -12.529 8.691 1.00 95.94 195 LEU A CA 1
ATOM 1410 C C . LEU A 1 195 ? 0.408 -12.913 7.624 1.00 95.94 195 LEU A C 1
ATOM 1412 O O . LEU A 1 195 ? 1.125 -12.057 7.105 1.00 95.94 195 LEU A O 1
ATOM 1416 N N . LYS A 1 196 ? 0.451 -14.199 7.278 1.00 93.50 196 LYS A N 1
ATOM 1417 C CA . LYS A 1 196 ? 1.299 -14.700 6.194 1.00 93.50 196 LYS A CA 1
ATOM 1418 C C . LYS A 1 196 ? 0.714 -14.360 4.827 1.00 93.50 196 LYS A C 1
ATOM 1420 O O . LYS A 1 196 ? -0.504 -14.297 4.648 1.00 93.50 196 LYS A O 1
ATOM 1425 N N . ASP A 1 197 ? 1.610 -14.139 3.875 1.00 91.62 197 ASP A N 1
ATOM 1426 C CA . ASP A 1 197 ? 1.260 -13.956 2.474 1.00 91.62 197 ASP A CA 1
ATOM 1427 C C . ASP A 1 197 ? 1.302 -15.303 1.746 1.00 91.62 197 ASP A C 1
ATOM 1429 O O . ASP A 1 197 ? 2.369 -15.759 1.347 1.00 91.62 197 ASP A O 1
ATOM 1433 N N . ASP A 1 198 ? 0.130 -15.909 1.563 1.00 90.44 198 ASP A N 1
ATOM 1434 C CA . ASP A 1 198 ? -0.050 -17.136 0.777 1.00 90.44 198 ASP A CA 1
ATOM 1435 C C . ASP A 1 198 ? -0.759 -16.837 -0.561 1.00 90.44 198 ASP A C 1
ATOM 1437 O O . ASP A 1 198 ? -1.381 -17.710 -1.168 1.00 90.44 198 ASP A O 1
ATOM 1441 N N . SER A 1 199 ? -0.703 -15.583 -1.031 1.00 87.75 199 SER A N 1
ATOM 1442 C CA . SER A 1 199 ? -1.436 -15.144 -2.228 1.00 87.75 199 SER A CA 1
ATOM 1443 C C . SER A 1 199 ? -1.014 -15.870 -3.508 1.00 87.75 199 SER A C 1
ATOM 1445 O O . SER A 1 199 ? -1.846 -16.060 -4.401 1.00 87.75 199 SER A O 1
ATOM 1447 N N . ASP A 1 200 ? 0.241 -16.319 -3.576 1.00 84.94 200 ASP A N 1
ATOM 1448 C CA . ASP A 1 200 ? 0.797 -17.049 -4.716 1.00 84.94 200 ASP A CA 1
ATOM 1449 C C . ASP A 1 200 ? 0.210 -18.466 -4.853 1.00 84.94 200 ASP A C 1
ATOM 1451 O O . ASP A 1 200 ? 0.040 -18.947 -5.971 1.00 84.94 200 ASP A O 1
ATOM 1455 N N . ALA A 1 201 ? -0.202 -19.104 -3.749 1.00 75.31 201 ALA A N 1
ATOM 1456 C CA . ALA A 1 201 ? -0.852 -20.421 -3.770 1.00 75.31 201 ALA A CA 1
ATOM 1457 C C . ALA A 1 201 ? -2.271 -20.388 -4.373 1.00 75.31 201 ALA A C 1
ATOM 1459 O O . ALA A 1 201 ? -2.824 -21.425 -4.731 1.00 75.31 201 ALA A O 1
ATOM 1460 N N . LEU A 1 202 ? -2.865 -19.196 -4.475 1.00 69.81 202 LEU A N 1
ATOM 1461 C CA 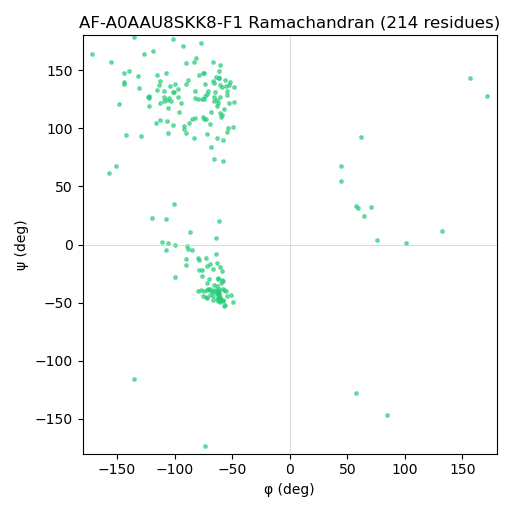. LEU A 1 202 ? -4.212 -18.971 -5.006 1.00 69.81 202 LEU A CA 1
ATOM 1462 C C . LEU A 1 202 ? -4.212 -18.486 -6.459 1.00 69.81 202 LEU A C 1
ATOM 1464 O O . LEU A 1 202 ? -5.280 -18.236 -7.022 1.00 69.81 202 LEU A O 1
ATOM 1468 N N . LEU A 1 203 ? -3.038 -18.319 -7.069 1.00 65.69 203 LEU A N 1
ATOM 1469 C CA . LEU A 1 203 ? -2.953 -18.052 -8.496 1.00 65.69 203 LEU A CA 1
ATOM 1470 C C . LEU A 1 203 ? -3.276 -19.353 -9.247 1.00 65.69 203 LEU A C 1
ATOM 1472 O O . LEU A 1 203 ? -2.669 -20.383 -8.948 1.00 65.69 203 LEU A O 1
ATOM 1476 N N . PRO A 1 204 ? -4.215 -19.344 -10.213 1.00 52.81 204 PRO A N 1
ATOM 1477 C CA . PRO A 1 204 ? -4.442 -20.500 -11.069 1.00 52.81 204 PRO A CA 1
ATOM 1478 C C . PRO A 1 204 ? -3.111 -20.942 -11.677 1.00 52.81 204 PRO A C 1
ATOM 1480 O O . PRO A 1 204 ? -2.317 -20.095 -12.089 1.00 52.81 204 PRO A O 1
ATOM 1483 N N . ALA A 1 205 ? -2.882 -22.252 -11.768 1.00 50.75 205 ALA A N 1
ATOM 1484 C CA . ALA A 1 205 ? -1.668 -22.867 -12.311 1.00 50.75 205 ALA A CA 1
ATOM 1485 C C . ALA A 1 205 ? -1.388 -22.545 -13.801 1.00 50.75 205 ALA A C 1
ATOM 1487 O O . ALA A 1 205 ? -0.615 -23.235 -14.443 1.00 50.75 205 ALA A O 1
ATOM 1488 N N . ALA A 1 206 ? -1.959 -21.481 -14.369 1.00 44.41 206 ALA A N 1
ATOM 1489 C CA . ALA A 1 206 ? -1.777 -21.044 -15.751 1.00 44.41 206 ALA A CA 1
ATOM 1490 C C . ALA A 1 206 ? -0.331 -20.620 -16.094 1.00 44.41 206 ALA A C 1
ATOM 1492 O O . ALA A 1 206 ? -0.020 -20.398 -17.259 1.00 44.41 206 ALA A O 1
ATOM 1493 N N . ARG A 1 207 ? 0.575 -20.518 -15.108 1.00 48.47 207 ARG A N 1
ATOM 1494 C CA . ARG A 1 207 ? 2.008 -20.299 -15.369 1.00 48.47 207 ARG A CA 1
ATOM 1495 C C . ARG A 1 207 ? 2.763 -21.562 -15.791 1.00 48.47 207 ARG A C 1
ATOM 1497 O O . ARG A 1 207 ? 3.780 -21.431 -16.461 1.00 48.47 207 ARG A O 1
ATOM 1504 N N . THR A 1 208 ? 2.264 -22.762 -15.485 1.00 50.28 208 THR A N 1
ATOM 1505 C CA . THR A 1 208 ? 2.986 -23.997 -15.837 1.00 50.28 208 THR A CA 1
ATOM 1506 C C . THR A 1 208 ? 2.884 -24.355 -17.320 1.00 50.28 208 THR A C 1
ATOM 1508 O O . THR A 1 208 ? 3.766 -25.045 -17.819 1.00 50.28 208 THR A O 1
ATOM 1511 N N . GLU A 1 209 ? 1.878 -23.869 -18.054 1.00 46.44 209 GLU A N 1
ATOM 1512 C CA . GLU A 1 209 ? 1.790 -24.065 -19.513 1.00 46.44 209 GLU A CA 1
ATOM 1513 C C . GLU A 1 209 ? 2.691 -23.103 -20.293 1.00 46.44 209 GLU A C 1
ATOM 1515 O O . GLU A 1 209 ? 3.362 -23.528 -21.230 1.00 46.44 209 GLU A O 1
ATOM 1520 N N . ALA A 1 210 ? 2.786 -21.837 -19.873 1.00 50.19 210 ALA A N 1
ATOM 1521 C CA . ALA A 1 210 ? 3.676 -20.864 -20.510 1.00 50.19 210 ALA A CA 1
ATOM 1522 C C . ALA A 1 210 ? 5.165 -21.220 -20.324 1.00 50.19 210 ALA A C 1
ATOM 1524 O O . ALA A 1 210 ? 5.963 -21.023 -21.235 1.00 50.19 210 ALA A O 1
ATOM 1525 N N . GLU A 1 211 ? 5.534 -21.787 -19.170 1.00 50.88 211 GLU A N 1
ATOM 1526 C CA . GLU A 1 211 ? 6.894 -22.281 -18.905 1.00 50.88 211 GLU A CA 1
ATOM 1527 C C . GLU A 1 211 ? 7.187 -23.624 -19.601 1.00 50.88 211 GLU A C 1
ATOM 1529 O O . GLU A 1 211 ? 8.337 -23.885 -19.944 1.00 50.88 211 GLU A O 1
ATOM 1534 N N . ARG A 1 212 ? 6.167 -24.457 -19.866 1.00 49.53 212 ARG A N 1
ATOM 1535 C CA . ARG A 1 212 ? 6.318 -25.705 -20.640 1.00 49.53 212 ARG A CA 1
ATOM 1536 C C . ARG A 1 212 ? 6.482 -25.456 -22.139 1.00 49.53 212 ARG A C 1
ATOM 1538 O O . ARG A 1 212 ? 7.333 -26.096 -22.739 1.00 49.53 212 ARG A O 1
ATOM 1545 N N . LEU A 1 213 ? 5.746 -24.506 -22.724 1.00 54.72 213 LEU A N 1
ATOM 1546 C CA . LEU A 1 213 ? 5.879 -24.166 -24.150 1.00 54.72 213 LEU A CA 1
ATOM 1547 C C . LEU A 1 213 ? 7.176 -23.418 -24.495 1.00 54.72 213 LEU A C 1
ATOM 1549 O O . LEU A 1 213 ? 7.543 -23.353 -25.659 1.00 54.72 213 LEU A O 1
ATOM 1553 N N . ALA A 1 214 ? 7.860 -22.829 -23.512 1.00 51.62 214 ALA A N 1
ATOM 1554 C CA . ALA A 1 214 ? 9.159 -22.187 -23.724 1.00 51.62 214 ALA A CA 1
ATOM 1555 C C . ALA A 1 214 ? 10.346 -23.173 -23.645 1.00 51.62 214 ALA A C 1
ATOM 1557 O O . ALA A 1 214 ? 11.488 -22.762 -23.849 1.00 51.62 214 ALA A O 1
ATOM 1558 N N . ALA A 1 215 ? 10.085 -24.442 -23.310 1.00 51.81 215 ALA A N 1
ATOM 1559 C CA . ALA A 1 215 ? 11.082 -25.501 -23.157 1.00 51.81 215 ALA A CA 1
ATOM 1560 C C . ALA A 1 215 ? 11.004 -26.593 -24.249 1.00 51.81 215 ALA A C 1
ATOM 1562 O O . ALA A 1 215 ? 11.784 -27.545 -24.191 1.00 51.81 215 ALA A O 1
ATOM 1563 N N . GLU A 1 216 ? 10.100 -26.448 -25.225 1.00 41.56 216 GLU A N 1
ATOM 1564 C CA . GLU A 1 216 ? 10.013 -27.245 -26.465 1.00 41.56 216 GLU A CA 1
ATOM 1565 C C . GLU A 1 216 ? 10.428 -26.400 -27.677 1.00 41.56 216 GLU A C 1
ATOM 1567 O O . GLU A 1 216 ? 11.091 -26.965 -28.576 1.00 41.56 216 GLU A O 1
#

Mean predicted aligned error: 13.58 Å

Solvent-accessible surface area (backbone atoms only — not comparable to full-atom values): 12773 Å² total; per-residue (Å²): 139,84,82,89,75,85,83,75,84,83,76,84,78,88,78,79,90,76,91,83,80,79,92,70,92,75,80,75,81,87,70,82,42,74,44,67,46,78,62,88,74,74,96,83,78,72,86,87,71,86,73,73,65,67,76,73,76,76,73,98,63,83,63,19,51,34,29,45,34,43,20,22,42,66,13,52,65,4,24,69,67,36,48,60,60,32,50,60,50,30,51,79,75,45,73,96,57,48,69,46,50,44,32,42,35,41,72,39,59,79,71,55,41,16,48,54,16,45,78,59,50,18,44,22,25,40,33,36,28,7,32,74,55,40,98,92,42,53,45,29,20,29,35,38,34,29,47,65,29,38,81,84,73,56,73,65,42,34,36,77,50,63,48,31,32,81,96,57,37,31,43,67,61,46,20,50,42,51,51,45,52,50,53,48,25,70,72,70,71,40,32,7,80,84,47,79,88,61,50,74,80,71,52,74,74,70,62,60,57,62,60,51,65,74,74,112

pLDDT: mean 76.58, std 27.31, range [23.05, 98.69]